Protein AF-A0A355WHP9-F1 (afdb_monomer)

pLDDT: mean 72.17, std 20.4, range [34.66, 97.88]

Structure (mmCIF, N/CA/C/O backbone):
data_AF-A0A355WHP9-F1
#
_entry.id   AF-A0A355WHP9-F1
#
loop_
_atom_site.group_PDB
_atom_site.id
_atom_site.type_symbol
_atom_site.label_atom_id
_atom_site.label_alt_id
_atom_site.label_comp_id
_atom_site.label_asym_id
_atom_site.label_entity_id
_atom_site.label_seq_id
_atom_site.pdbx_PDB_ins_code
_atom_site.Cartn_x
_atom_site.Cartn_y
_atom_site.Cartn_z
_atom_site.occupancy
_atom_site.B_iso_or_equiv
_atom_site.auth_seq_id
_atom_site.auth_comp_id
_atom_site.auth_asym_id
_atom_site.auth_atom_id
_atom_site.pdbx_PDB_model_num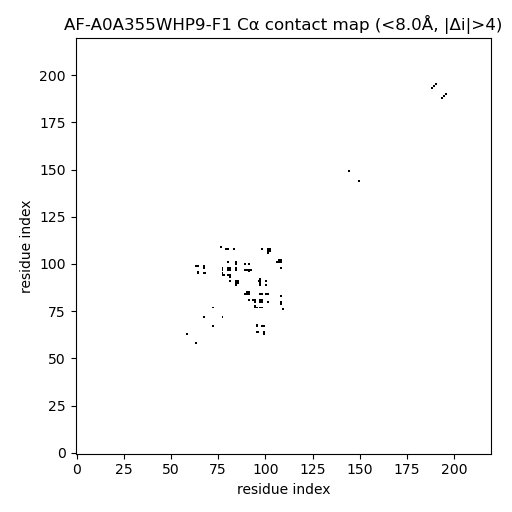
ATOM 1 N N . MET A 1 1 ? 20.797 -37.332 4.292 1.00 62.97 1 MET A N 1
ATOM 2 C CA . MET A 1 1 ? 20.867 -36.802 2.907 1.00 62.97 1 MET A CA 1
ATOM 3 C C . MET A 1 1 ? 20.052 -35.514 2.825 1.00 62.97 1 MET A C 1
ATOM 5 O O . MET A 1 1 ? 18.885 -35.540 3.183 1.00 62.97 1 MET A O 1
ATOM 9 N N . LYS A 1 2 ? 20.652 -34.374 2.448 1.00 47.59 2 LYS A N 1
ATOM 10 C CA . LYS A 1 2 ? 19.932 -33.085 2.354 1.00 47.59 2 LYS A CA 1
ATOM 11 C C . LYS A 1 2 ? 19.193 -33.008 1.005 1.00 47.59 2 LYS A C 1
ATOM 13 O O . LYS A 1 2 ? 19.863 -33.128 -0.023 1.00 47.59 2 LYS A O 1
ATOM 18 N N . PRO A 1 3 ? 17.863 -32.815 0.966 1.00 66.12 3 PRO A N 1
ATOM 19 C CA . PRO A 1 3 ? 17.127 -32.751 -0.293 1.00 66.12 3 PRO A CA 1
ATOM 20 C C . PRO A 1 3 ? 17.439 -31.439 -1.029 1.00 66.12 3 PRO A C 1
ATOM 22 O O . PRO A 1 3 ? 17.334 -30.353 -0.459 1.00 66.12 3 PRO A O 1
ATOM 25 N N . LYS A 1 4 ? 17.830 -31.526 -2.307 1.00 59.78 4 LYS A N 1
ATOM 26 C CA . LYS A 1 4 ? 18.032 -30.360 -3.182 1.00 59.78 4 LYS A CA 1
ATOM 27 C C . LYS A 1 4 ? 16.762 -30.113 -4.000 1.00 59.78 4 LYS A C 1
ATOM 29 O O . LYS A 1 4 ? 16.364 -30.957 -4.796 1.00 59.78 4 LYS A O 1
ATOM 34 N N . ALA A 1 5 ? 16.126 -28.958 -3.811 1.00 60.00 5 ALA A N 1
ATOM 35 C CA . ALA A 1 5 ? 14.939 -28.569 -4.572 1.00 60.00 5 ALA A CA 1
ATOM 36 C C . ALA A 1 5 ? 15.305 -28.131 -6.003 1.00 60.00 5 ALA A C 1
ATOM 38 O O . ALA A 1 5 ? 16.222 -27.331 -6.209 1.00 60.00 5 ALA A O 1
ATOM 39 N N . LYS A 1 6 ? 14.564 -28.640 -6.993 1.00 65.38 6 LYS A N 1
ATOM 40 C CA . LYS A 1 6 ? 14.767 -28.360 -8.422 1.00 65.38 6 LYS A CA 1
ATOM 41 C C . LYS A 1 6 ? 14.100 -27.020 -8.779 1.00 65.38 6 LYS A C 1
ATOM 43 O O . LYS A 1 6 ? 12.906 -26.832 -8.557 1.00 65.38 6 LYS A O 1
ATOM 48 N N . LYS A 1 7 ? 14.889 -26.056 -9.269 1.00 59.66 7 LYS A N 1
ATOM 49 C CA . LYS A 1 7 ? 14.426 -24.710 -9.659 1.00 59.66 7 LYS A CA 1
ATOM 50 C C . LYS A 1 7 ? 13.733 -24.777 -11.021 1.00 59.66 7 LYS A C 1
ATOM 52 O O . LYS A 1 7 ? 14.411 -24.944 -12.029 1.00 59.66 7 LYS A O 1
ATOM 57 N N . PHE A 1 8 ? 12.420 -24.566 -11.053 1.00 55.41 8 PHE A N 1
ATOM 58 C CA . PHE A 1 8 ? 11.657 -24.397 -12.293 1.00 55.41 8 PHE A CA 1
ATOM 59 C C . PHE A 1 8 ? 11.262 -22.929 -12.493 1.00 55.41 8 PHE A C 1
ATOM 61 O O . PHE A 1 8 ? 10.953 -22.218 -11.534 1.00 55.41 8 PHE A O 1
ATOM 68 N N . ARG A 1 9 ? 11.320 -22.458 -13.743 1.00 66.69 9 ARG A N 1
ATOM 69 C CA . ARG A 1 9 ? 10.966 -21.092 -14.156 1.00 66.69 9 ARG A CA 1
ATOM 70 C C . ARG A 1 9 ? 9.889 -21.175 -15.232 1.00 66.69 9 ARG A C 1
ATOM 72 O O . ARG A 1 9 ? 10.115 -21.794 -16.261 1.00 66.69 9 ARG A O 1
ATOM 79 N N . ILE A 1 10 ? 8.744 -20.539 -14.992 1.00 64.62 10 ILE A N 1
ATOM 80 C CA . ILE A 1 10 ? 7.595 -20.531 -15.908 1.00 64.62 10 ILE A CA 1
ATOM 81 C C . ILE A 1 10 ? 7.406 -19.110 -16.444 1.00 64.62 10 ILE A C 1
ATOM 83 O O . ILE A 1 10 ? 7.390 -18.149 -15.672 1.00 64.62 10 ILE A O 1
ATOM 87 N N . ARG A 1 11 ? 7.267 -18.977 -17.768 1.00 51.81 11 ARG A N 1
ATOM 88 C CA . ARG A 1 11 ? 6.925 -17.718 -18.441 1.00 51.81 11 ARG A CA 1
ATOM 89 C C . ARG A 1 11 ? 5.399 -17.576 -18.473 1.00 51.81 11 ARG A C 1
ATOM 91 O O . ARG A 1 11 ? 4.697 -18.497 -18.874 1.00 51.81 11 ARG A O 1
ATOM 98 N N . ARG A 1 12 ? 4.891 -16.417 -18.051 1.00 50.81 12 ARG A N 1
ATOM 99 C CA . ARG A 1 12 ? 3.488 -16.017 -18.223 1.00 50.81 12 ARG A CA 1
ATOM 100 C C . ARG A 1 12 ? 3.289 -15.615 -19.686 1.00 50.81 12 ARG A C 1
ATOM 102 O O . ARG A 1 12 ? 3.865 -14.621 -20.114 1.00 50.81 12 ARG A O 1
ATOM 109 N N . THR A 1 13 ? 2.522 -16.391 -20.443 1.00 46.31 13 THR A N 1
ATOM 110 C CA . THR A 1 13 ? 2.116 -16.054 -21.812 1.00 46.31 13 THR A CA 1
ATOM 111 C C . THR A 1 13 ? 0.849 -15.204 -21.754 1.00 46.31 13 THR A C 1
ATOM 113 O O . THR A 1 13 ? -0.223 -15.712 -21.436 1.00 46.31 13 THR A O 1
ATOM 116 N N . ILE A 1 14 ? 0.980 -13.908 -22.025 1.00 41.84 14 ILE A N 1
ATOM 117 C CA . ILE A 1 14 ? -0.134 -13.070 -22.483 1.00 41.84 14 ILE A CA 1
ATOM 118 C C . ILE A 1 14 ? -0.040 -13.125 -24.009 1.00 41.84 14 ILE A C 1
ATOM 120 O O . ILE A 1 14 ? 1.042 -12.917 -24.556 1.00 41.84 14 ILE A O 1
ATOM 124 N N . GLY A 1 15 ? -1.117 -13.567 -24.657 1.00 41.53 15 GLY A N 1
ATOM 125 C CA . GLY A 1 15 ? -1.144 -13.880 -26.085 1.00 41.53 15 GLY A CA 1
ATOM 126 C C . GLY A 1 15 ? -0.939 -12.665 -26.990 1.00 41.53 15 GLY A C 1
ATOM 127 O O . GLY A 1 15 ? -1.220 -11.538 -26.593 1.00 41.53 15 GLY A O 1
ATOM 128 N N . GLY A 1 16 ? -0.481 -12.929 -28.218 1.00 37.81 16 GLY A N 1
ATOM 129 C CA . GLY A 1 16 ? -0.493 -11.945 -29.299 1.00 37.81 16 GLY A CA 1
ATOM 130 C C . GLY A 1 16 ? 0.560 -12.160 -30.386 1.00 37.81 16 GLY A C 1
ATOM 131 O O . GLY A 1 16 ? 1.649 -11.619 -30.282 1.00 37.81 16 GLY A O 1
ATOM 132 N N . ALA A 1 17 ? 0.156 -12.900 -31.421 1.00 38.28 17 ALA A N 1
ATOM 133 C CA . ALA A 1 17 ? 0.500 -12.752 -32.841 1.00 38.28 17 ALA A CA 1
ATOM 134 C C . ALA A 1 17 ? 1.942 -12.966 -33.360 1.00 38.28 17 ALA A C 1
ATOM 136 O O . ALA A 1 17 ? 2.906 -12.284 -33.028 1.00 38.28 17 ALA A O 1
ATOM 137 N N . SER A 1 18 ? 1.993 -13.914 -34.295 1.00 44.47 18 SER A N 1
ATOM 138 C CA . SER A 1 18 ? 3.037 -14.272 -35.249 1.00 44.47 18 SER A CA 1
ATOM 139 C C . SER A 1 18 ? 3.469 -13.117 -36.161 1.00 44.47 18 SER A C 1
ATOM 141 O O . SER A 1 18 ? 2.635 -12.359 -36.645 1.00 44.47 18 SER A O 1
ATOM 143 N N . GLY A 1 19 ? 4.759 -13.068 -36.495 1.00 39.12 19 GLY A N 1
ATOM 144 C CA . GLY A 1 19 ? 5.306 -12.245 -37.574 1.00 39.12 19 GLY A CA 1
ATOM 145 C C . GLY A 1 19 ? 6.586 -12.887 -38.097 1.00 39.12 19 GLY A C 1
ATOM 146 O O . GLY A 1 19 ? 7.585 -12.947 -37.387 1.00 39.12 19 GLY A O 1
ATOM 147 N N . ALA A 1 20 ? 6.497 -13.465 -39.292 1.00 39.62 20 ALA A N 1
ATOM 148 C CA . ALA A 1 20 ? 7.504 -14.309 -39.915 1.00 39.62 20 ALA A CA 1
ATOM 149 C C . ALA A 1 20 ? 8.723 -13.525 -40.429 1.00 39.62 20 ALA A C 1
ATOM 151 O O . ALA A 1 20 ? 8.621 -12.384 -40.872 1.00 39.62 20 ALA A O 1
ATOM 152 N N . VAL A 1 21 ? 9.869 -14.201 -40.397 1.00 42.34 21 VAL A N 1
ATOM 153 C CA . VAL A 1 21 ? 11.160 -13.794 -40.958 1.00 42.34 21 VAL A CA 1
ATOM 154 C C . VAL A 1 21 ? 11.142 -13.931 -42.486 1.00 42.34 21 VAL A C 1
ATOM 156 O O . VAL A 1 21 ? 10.681 -14.947 -43.004 1.00 42.34 21 VAL A O 1
ATOM 159 N N . ARG A 1 22 ? 11.727 -12.959 -43.197 1.00 41.56 22 ARG A N 1
ATOM 160 C CA . ARG A 1 22 ? 12.255 -13.112 -44.564 1.00 41.56 22 ARG A CA 1
ATOM 161 C C . ARG A 1 22 ? 13.597 -12.367 -44.685 1.00 41.56 22 ARG A C 1
ATOM 163 O O . ARG A 1 22 ? 13.636 -11.200 -44.301 1.00 41.56 22 ARG A O 1
ATOM 170 N N . PRO A 1 23 ? 14.675 -12.991 -45.197 1.00 45.78 23 PRO A N 1
ATOM 171 C CA . PRO A 1 23 ? 15.886 -12.289 -45.610 1.00 45.78 23 PRO A CA 1
ATOM 172 C C . PRO A 1 23 ? 15.752 -11.845 -47.074 1.00 45.78 23 PRO A C 1
ATOM 174 O O . PRO A 1 23 ? 15.249 -12.605 -47.899 1.00 45.78 23 PRO A O 1
ATOM 177 N N . ASN A 1 24 ? 16.189 -10.626 -47.394 1.00 41.31 24 ASN A N 1
ATOM 178 C CA . ASN A 1 24 ? 16.202 -10.115 -48.765 1.00 41.31 24 ASN A CA 1
ATOM 179 C C . ASN A 1 24 ? 17.636 -10.190 -49.311 1.00 41.31 24 ASN A C 1
ATOM 181 O O . ASN A 1 24 ? 18.532 -9.526 -48.792 1.00 41.31 24 ASN A O 1
ATOM 185 N N . GLN A 1 25 ? 17.833 -11.044 -50.314 1.00 42.88 25 GLN A N 1
ATOM 186 C CA . GLN A 1 25 ? 18.983 -11.075 -51.218 1.00 42.88 25 GLN A CA 1
ATOM 187 C C . GLN A 1 25 ? 18.570 -10.453 -52.558 1.00 42.88 25 GLN A C 1
ATOM 189 O O . GLN A 1 25 ? 17.393 -10.488 -52.905 1.00 42.88 25 GLN A O 1
ATOM 194 N N . ALA A 1 26 ? 19.589 -10.013 -53.299 1.00 35.81 26 ALA A N 1
ATOM 195 C CA . ALA A 1 26 ? 19.598 -9.636 -54.712 1.00 35.81 26 ALA A CA 1
ATOM 196 C C . ALA A 1 26 ? 19.052 -8.241 -55.058 1.00 35.81 26 ALA A C 1
ATOM 198 O O . ALA A 1 26 ? 17.851 -8.023 -55.145 1.00 35.81 26 ALA A O 1
ATOM 199 N N . ASN A 1 27 ? 19.982 -7.328 -55.350 1.00 45.25 27 ASN A N 1
ATOM 200 C CA . ASN A 1 27 ? 19.813 -6.376 -56.440 1.00 45.25 27 ASN A CA 1
ATOM 201 C C . ASN A 1 27 ? 20.950 -6.634 -57.430 1.00 45.25 27 ASN A C 1
ATOM 203 O O . ASN A 1 27 ? 22.105 -6.303 -57.167 1.00 45.25 27 ASN A O 1
ATOM 207 N N . GLU A 1 28 ? 20.586 -7.281 -58.531 1.00 40.91 28 GLU A N 1
ATOM 208 C CA . GLU A 1 28 ? 21.278 -7.203 -59.809 1.00 40.91 28 GLU A CA 1
ATOM 209 C C . GLU A 1 28 ? 21.050 -5.799 -60.382 1.00 40.91 28 GLU A C 1
ATOM 211 O O . GLU A 1 28 ? 19.915 -5.329 -60.455 1.00 40.91 28 GLU A O 1
ATOM 216 N N . ALA A 1 29 ? 22.122 -5.134 -60.790 1.00 40.75 29 ALA A N 1
ATOM 217 C CA . ALA A 1 29 ? 22.081 -4.086 -61.798 1.00 40.75 29 ALA A CA 1
ATOM 218 C C . ALA A 1 29 ? 23.462 -4.059 -62.452 1.00 40.75 29 ALA A C 1
ATOM 220 O O . ALA A 1 29 ? 24.433 -3.602 -61.850 1.00 40.75 29 ALA A O 1
ATOM 221 N N . GLY A 1 30 ? 23.536 -4.646 -63.644 1.00 34.66 30 GLY A N 1
ATOM 222 C CA . GLY A 1 30 ? 24.693 -4.538 -64.517 1.00 34.66 30 GLY A CA 1
ATOM 223 C C . GLY A 1 30 ? 24.801 -3.137 -65.108 1.00 34.66 30 GLY A C 1
ATOM 224 O O . GLY A 1 30 ? 23.783 -2.500 -65.373 1.00 34.66 30 GLY A O 1
ATOM 225 N N . TYR A 1 31 ? 26.041 -2.710 -65.317 1.00 46.28 31 TYR A N 1
ATOM 226 C CA . TYR A 1 31 ? 26.438 -1.775 -66.361 1.00 46.28 31 TYR A CA 1
ATOM 227 C C . TYR A 1 31 ? 27.812 -2.219 -66.861 1.00 46.28 31 TYR A C 1
ATOM 229 O O . TYR A 1 31 ? 28.706 -2.490 -66.057 1.00 46.28 31 TYR A O 1
ATOM 237 N N . ASP A 1 32 ? 27.893 -2.357 -68.179 1.00 37.53 32 ASP A N 1
ATOM 238 C CA . ASP A 1 32 ? 29.074 -2.710 -68.951 1.00 37.53 32 ASP A CA 1
ATOM 239 C C . ASP A 1 32 ? 30.131 -1.592 -68.927 1.00 37.53 32 ASP A C 1
ATOM 241 O O . ASP A 1 32 ? 29.800 -0.409 -68.840 1.00 37.53 32 ASP A O 1
ATOM 245 N N . GLU A 1 33 ? 31.380 -2.061 -68.948 1.00 41.00 33 GLU A N 1
ATOM 246 C CA . GLU A 1 33 ? 32.600 -1.564 -69.604 1.00 41.00 33 GLU A CA 1
ATOM 247 C C . GLU A 1 33 ? 32.721 -0.064 -69.934 1.00 41.00 33 GLU A C 1
ATOM 249 O O . GLU A 1 33 ? 31.945 0.487 -70.703 1.00 41.00 33 GLU A O 1
ATOM 254 N N . ASP A 1 34 ? 33.799 0.555 -69.441 1.00 39.25 34 ASP A N 1
ATOM 255 C CA . ASP A 1 34 ? 34.797 1.149 -70.336 1.00 39.25 34 ASP A CA 1
ATOM 256 C C . ASP A 1 34 ? 36.158 1.223 -69.626 1.00 39.25 34 ASP A C 1
ATOM 258 O O . ASP A 1 34 ? 36.313 1.766 -68.529 1.00 39.25 34 ASP A O 1
ATOM 262 N N . ASP A 1 35 ? 37.112 0.589 -70.294 1.00 39.41 35 ASP A N 1
ATOM 263 C CA . ASP A 1 35 ? 38.522 0.399 -69.987 1.00 39.41 35 ASP A CA 1
ATOM 264 C C . ASP A 1 35 ? 39.294 1.642 -70.462 1.00 39.41 35 ASP A C 1
ATOM 266 O O . ASP A 1 35 ? 39.178 2.031 -71.626 1.00 39.41 35 ASP A O 1
ATOM 270 N N . PHE A 1 36 ? 40.051 2.297 -69.580 1.00 36.81 36 PHE A N 1
ATOM 271 C CA . PHE A 1 36 ? 41.032 3.313 -69.973 1.00 36.81 36 PHE A CA 1
ATOM 272 C C . PHE A 1 36 ? 42.201 3.302 -68.982 1.00 36.81 36 PHE A C 1
ATOM 274 O O . PHE A 1 36 ? 42.073 3.743 -67.836 1.00 36.81 36 PHE A O 1
ATOM 281 N N . ASP A 1 37 ? 43.316 2.763 -69.466 1.00 36.88 37 ASP A N 1
ATOM 282 C CA . ASP A 1 37 ? 44.623 2.682 -68.818 1.00 36.88 37 ASP A CA 1
ATOM 283 C C . ASP A 1 37 ? 45.358 4.039 -68.741 1.00 36.88 37 ASP A C 1
ATOM 285 O O . ASP A 1 37 ? 45.163 4.924 -69.577 1.00 36.88 37 ASP A O 1
ATOM 289 N N . ASP A 1 38 ? 46.242 4.094 -67.735 1.00 38.03 38 ASP A N 1
ATOM 290 C CA . ASP A 1 38 ? 47.509 4.835 -67.587 1.00 38.03 38 ASP A CA 1
ATOM 291 C C . ASP A 1 38 ? 47.537 6.379 -67.694 1.00 38.03 38 ASP A C 1
ATOM 293 O O . ASP A 1 38 ? 47.320 6.978 -68.743 1.00 38.03 38 ASP A O 1
ATOM 297 N N . ASP A 1 39 ? 47.893 7.072 -66.600 1.00 37.38 39 ASP A N 1
ATOM 298 C CA . ASP A 1 39 ? 49.305 7.352 -66.261 1.00 37.38 39 ASP A CA 1
ATOM 299 C C . ASP A 1 39 ? 49.455 8.300 -65.043 1.00 37.38 39 ASP A C 1
ATOM 301 O O . ASP A 1 39 ? 48.570 9.078 -64.679 1.00 37.38 39 ASP A O 1
ATOM 305 N N . GLU A 1 40 ? 50.616 8.198 -64.399 1.00 40.50 40 GLU A N 1
ATOM 306 C CA . GLU A 1 40 ? 51.063 8.851 -63.163 1.00 40.50 40 GLU A CA 1
ATOM 307 C C . GLU A 1 40 ? 51.060 10.398 -63.179 1.00 40.50 40 GLU A C 1
ATOM 309 O O . GLU A 1 40 ? 51.369 11.014 -64.196 1.00 40.50 40 GLU A O 1
ATOM 314 N N . GLN A 1 41 ? 50.863 11.033 -62.005 1.00 39.31 41 GLN A N 1
ATOM 315 C CA . GLN A 1 41 ? 51.793 12.043 -61.448 1.00 39.31 41 GLN A CA 1
ATOM 316 C C . GLN A 1 41 ? 51.354 12.609 -60.082 1.00 39.31 41 GLN A C 1
ATOM 318 O O . GLN A 1 41 ? 50.232 13.073 -59.878 1.00 39.31 41 GLN A O 1
ATOM 323 N N . GLU A 1 42 ? 52.309 12.611 -59.150 1.00 44.22 42 GLU A N 1
ATOM 324 C CA . GLU A 1 42 ? 52.290 13.314 -57.868 1.00 44.22 42 GLU A CA 1
ATOM 325 C C . GLU A 1 42 ? 52.105 14.831 -58.049 1.00 44.22 42 GLU A C 1
ATOM 327 O O . GLU A 1 42 ? 52.774 15.430 -58.893 1.00 44.22 42 GLU A O 1
ATOM 332 N N . GLN A 1 43 ? 51.298 15.474 -57.188 1.00 36.69 43 GLN A N 1
ATOM 333 C CA . GLN A 1 43 ? 51.625 16.776 -56.584 1.00 36.69 43 GLN A CA 1
ATOM 334 C C . GLN A 1 43 ? 50.628 17.222 -55.499 1.00 36.69 43 GLN A C 1
ATOM 336 O O . GLN A 1 43 ? 49.452 16.874 -55.471 1.00 36.69 43 GLN A O 1
ATOM 341 N N . GLN A 1 44 ? 51.202 17.978 -54.571 1.00 41.47 44 GLN A N 1
ATOM 342 C CA . GLN A 1 44 ? 50.768 18.409 -53.244 1.00 41.47 44 GLN A CA 1
ATOM 343 C C . GLN A 1 44 ? 49.661 19.505 -53.234 1.00 41.47 44 GLN A C 1
ATOM 345 O O . GLN A 1 44 ? 49.153 19.878 -54.289 1.00 41.47 44 GLN A O 1
ATOM 350 N N . PRO A 1 45 ? 49.208 19.963 -52.044 1.00 56.88 45 PRO A N 1
ATOM 351 C CA . PRO A 1 45 ? 47.850 20.416 -51.776 1.00 56.88 45 PRO A CA 1
ATOM 352 C C . PRO A 1 45 ? 47.648 21.886 -52.133 1.00 56.88 45 PRO A C 1
ATOM 354 O O . PRO A 1 45 ? 48.544 22.687 -51.935 1.00 56.88 45 PRO A O 1
ATOM 357 N N . GLU A 1 46 ? 46.446 22.241 -52.576 1.00 50.81 46 GLU A N 1
ATOM 358 C CA . GLU A 1 46 ? 45.770 23.515 -52.297 1.00 50.81 46 GLU A CA 1
ATOM 359 C C . GLU A 1 46 ? 44.496 23.571 -53.145 1.00 50.81 46 GLU A C 1
ATOM 361 O O . GLU A 1 46 ? 44.526 23.832 -54.345 1.00 50.81 46 GLU A O 1
ATOM 366 N N . ARG A 1 47 ? 43.336 23.357 -52.521 1.00 43.31 47 ARG A N 1
ATOM 367 C CA . ARG A 1 47 ? 42.089 23.955 -53.009 1.00 43.31 47 ARG A CA 1
ATOM 368 C C . ARG A 1 47 ? 41.379 24.568 -51.815 1.00 43.31 47 ARG A C 1
ATOM 370 O O . ARG A 1 47 ? 40.800 23.887 -50.982 1.00 43.31 47 ARG A O 1
ATOM 377 N N . LEU A 1 48 ? 41.660 25.849 -51.613 1.00 40.91 48 LEU A N 1
ATOM 378 C CA . LEU A 1 48 ? 40.794 26.929 -52.082 1.00 40.91 48 LEU A CA 1
ATOM 379 C C . LEU A 1 48 ? 39.481 26.937 -51.312 1.00 40.91 48 LEU A C 1
ATOM 381 O O . LEU A 1 48 ? 38.467 26.378 -51.722 1.00 40.91 48 LEU A O 1
ATOM 385 N N . ASN A 1 49 ? 39.564 27.654 -50.197 1.00 54.66 49 ASN A N 1
ATOM 386 C CA . ASN A 1 49 ? 38.586 28.626 -49.743 1.00 54.66 49 ASN A CA 1
ATOM 387 C C . ASN A 1 49 ? 37.537 28.980 -50.822 1.00 54.66 49 ASN A C 1
ATOM 389 O O . ASN A 1 49 ? 37.730 29.890 -51.629 1.00 54.66 49 ASN A O 1
ATOM 393 N N . ARG A 1 50 ? 36.418 28.252 -50.839 1.00 46.28 50 AR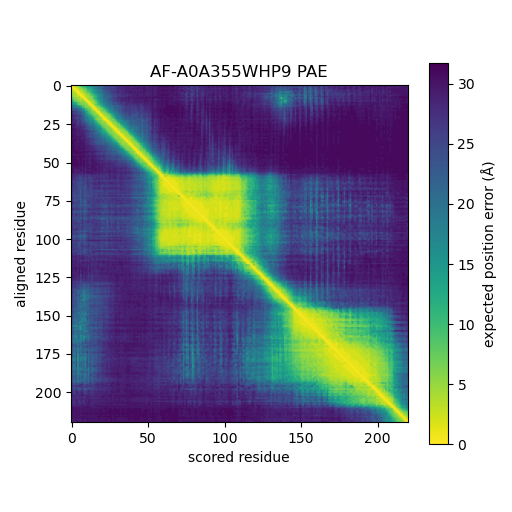G A N 1
ATOM 394 C CA . ARG A 1 50 ? 35.168 28.697 -51.459 1.00 46.28 50 ARG A CA 1
ATOM 395 C C . ARG A 1 50 ? 34.219 29.075 -50.334 1.00 46.28 50 ARG A C 1
ATOM 397 O O . ARG A 1 50 ? 33.533 28.226 -49.775 1.00 46.28 50 ARG A O 1
ATOM 404 N N . LEU A 1 51 ? 34.216 30.364 -50.005 1.00 67.50 51 LEU A N 1
ATOM 405 C CA . LEU A 1 51 ? 33.146 30.996 -49.243 1.00 67.50 51 LEU A CA 1
ATOM 406 C C . LEU A 1 51 ? 31.886 31.053 -50.107 1.00 67.50 51 LEU A C 1
ATOM 408 O O . LEU A 1 51 ? 31.910 31.592 -51.213 1.00 67.50 51 LEU A O 1
ATOM 412 N N . SER A 1 52 ? 30.788 30.536 -49.568 1.00 53.06 52 SER A N 1
ATOM 413 C CA . SER A 1 52 ? 29.399 30.830 -49.938 1.00 53.06 52 SER A CA 1
ATOM 414 C C . SER A 1 52 ? 28.491 30.281 -48.819 1.00 53.06 52 SER A C 1
ATOM 416 O O . SER A 1 52 ? 28.896 29.350 -48.124 1.00 53.06 52 SER A O 1
ATOM 418 N N . PRO A 1 53 ? 27.328 30.891 -48.556 1.00 55.50 53 PRO A N 1
ATOM 419 C CA . PRO A 1 53 ? 27.223 31.918 -47.522 1.00 55.50 53 PRO A CA 1
ATOM 420 C C . PRO A 1 53 ? 26.048 31.629 -46.583 1.00 55.50 53 PRO A C 1
ATOM 422 O O . PRO A 1 53 ? 24.921 31.619 -47.037 1.00 55.50 53 PRO A O 1
ATOM 425 N N . ASP A 1 54 ? 26.316 31.439 -45.293 1.00 42.88 54 ASP A N 1
ATOM 426 C CA . ASP A 1 54 ? 25.374 31.726 -44.205 1.00 42.88 54 ASP A CA 1
ATOM 427 C C . ASP A 1 54 ? 26.198 31.831 -42.919 1.00 42.88 54 ASP A C 1
ATOM 429 O O . ASP A 1 54 ? 26.696 30.854 -42.357 1.00 42.88 54 ASP A O 1
ATOM 433 N N . ALA A 1 55 ? 26.454 33.075 -42.531 1.00 50.25 55 ALA A N 1
ATOM 434 C CA . ALA A 1 55 ? 27.224 33.441 -41.360 1.00 50.25 55 ALA A CA 1
ATOM 435 C C . ALA A 1 55 ? 26.380 33.241 -40.095 1.00 50.25 55 ALA A C 1
ATOM 437 O O . ALA A 1 55 ? 25.829 34.192 -39.557 1.00 50.25 55 ALA A O 1
ATOM 438 N N . GLU A 1 56 ? 26.312 32.009 -39.602 1.00 52.84 56 GLU A N 1
ATOM 439 C CA . GLU A 1 56 ? 25.720 31.687 -38.302 1.00 52.84 56 GLU A CA 1
ATOM 440 C C . GLU A 1 56 ? 26.766 30.909 -37.476 1.00 52.84 56 GLU A C 1
ATOM 442 O O . GLU A 1 56 ? 26.965 29.705 -37.620 1.00 52.84 56 GLU A O 1
ATOM 447 N N . SER A 1 57 ? 27.483 31.654 -36.625 1.00 54.34 57 SER A N 1
ATOM 448 C CA . SER A 1 57 ? 28.492 31.222 -35.636 1.00 54.34 57 SER A CA 1
ATOM 449 C C . SER A 1 57 ? 29.732 30.471 -36.160 1.00 54.34 57 SER A C 1
ATOM 451 O O . SER A 1 57 ? 29.832 29.253 -36.072 1.00 54.34 57 SER A O 1
ATOM 453 N N . PHE A 1 58 ? 30.754 31.207 -36.616 1.00 55.12 58 PHE A N 1
ATOM 454 C CA . PHE A 1 58 ? 32.071 30.647 -36.970 1.00 55.12 58 PHE A CA 1
ATOM 455 C C . PHE A 1 58 ? 32.917 30.313 -35.738 1.00 55.12 58 PHE A C 1
ATOM 457 O O . PHE A 1 58 ? 33.952 30.927 -35.493 1.00 55.12 58 PHE A O 1
ATOM 464 N N . LEU A 1 59 ? 32.468 29.351 -34.945 1.00 72.19 59 LEU A N 1
ATOM 465 C CA . LEU A 1 59 ? 33.340 28.697 -33.982 1.00 72.19 59 LEU A CA 1
ATOM 466 C C . LEU A 1 59 ? 33.969 27.506 -34.684 1.00 72.19 59 LEU A C 1
ATOM 468 O O . LEU A 1 59 ? 33.305 26.793 -35.441 1.00 72.19 59 LEU A O 1
ATOM 472 N N . THR A 1 60 ? 35.260 27.283 -34.463 1.00 85.62 60 THR A N 1
ATOM 473 C CA . THR A 1 60 ? 35.862 26.043 -34.954 1.00 85.62 60 THR A CA 1
ATOM 474 C C . THR A 1 60 ? 35.147 24.850 -34.299 1.00 85.62 60 THR A C 1
ATOM 476 O O . THR A 1 60 ? 34.671 24.961 -33.165 1.00 85.62 60 THR A O 1
ATOM 479 N N . PRO A 1 61 ? 35.062 23.674 -34.952 1.00 83.56 61 PRO A N 1
ATOM 480 C CA . PRO A 1 61 ? 34.449 22.498 -34.331 1.00 83.56 61 PRO A CA 1
ATOM 481 C C . PRO A 1 61 ? 35.051 22.166 -32.957 1.00 83.56 61 PRO A C 1
ATOM 483 O O . PRO A 1 61 ? 34.353 21.654 -32.086 1.00 83.56 61 PRO A O 1
ATOM 486 N N . ALA A 1 62 ? 36.330 22.497 -32.748 1.00 86.62 62 ALA A N 1
ATOM 487 C CA . ALA A 1 62 ? 37.006 22.386 -31.462 1.00 86.62 62 ALA A CA 1
ATOM 488 C C . ALA A 1 62 ? 36.452 23.374 -30.417 1.00 86.62 62 ALA A C 1
ATOM 490 O O . ALA A 1 62 ? 36.128 22.957 -29.309 1.00 86.62 62 ALA A O 1
ATOM 491 N N . GLU A 1 63 ? 36.258 24.645 -30.772 1.00 88.62 63 GLU A N 1
ATOM 492 C CA . GLU A 1 63 ? 35.677 25.664 -29.885 1.00 88.62 63 GLU A CA 1
ATOM 493 C C . GLU A 1 63 ? 34.218 25.366 -29.512 1.00 88.62 63 GLU A C 1
ATOM 495 O O . GLU A 1 63 ? 33.804 25.601 -28.376 1.00 88.62 63 GLU A O 1
ATOM 500 N N . GLU A 1 64 ? 33.422 24.816 -30.434 1.00 88.19 64 GLU A N 1
ATOM 501 C CA . GLU A 1 64 ? 32.058 24.364 -30.125 1.00 88.19 64 GLU A CA 1
ATOM 502 C C . GLU A 1 64 ? 32.075 23.231 -29.092 1.00 88.19 64 GLU A C 1
ATOM 504 O O . GLU A 1 64 ? 31.295 23.236 -28.137 1.00 88.19 64 GLU A O 1
ATOM 509 N N . ILE A 1 65 ? 32.997 22.278 -29.249 1.00 89.19 65 ILE A N 1
ATOM 510 C CA . ILE A 1 65 ? 33.191 21.183 -28.294 1.00 89.19 65 ILE A CA 1
ATOM 511 C C . ILE A 1 65 ? 33.648 21.725 -26.935 1.00 89.19 65 ILE A C 1
ATOM 513 O O . ILE A 1 65 ? 33.182 21.237 -25.905 1.00 89.19 65 ILE A O 1
ATOM 517 N N . GLU A 1 66 ? 34.513 22.739 -26.904 1.00 90.19 66 GLU A N 1
ATOM 518 C CA . GLU A 1 66 ? 34.952 23.386 -25.664 1.00 90.19 66 GLU A CA 1
ATOM 519 C C . GLU A 1 66 ? 33.816 24.124 -24.954 1.00 90.19 66 GLU A C 1
ATOM 521 O O . GLU A 1 66 ? 33.674 23.988 -23.738 1.00 90.19 66 GLU A O 1
ATOM 526 N N . LYS A 1 67 ? 32.949 24.825 -25.692 1.00 91.00 67 LYS A N 1
ATOM 527 C CA . LYS A 1 67 ? 31.747 25.453 -25.121 1.00 91.00 67 LYS A CA 1
ATOM 528 C C . LYS A 1 67 ? 30.793 24.419 -24.536 1.00 91.00 67 LYS A C 1
ATOM 530 O O . LYS A 1 67 ? 30.366 24.566 -23.396 1.00 91.00 67 LYS A O 1
ATOM 535 N N . ILE A 1 68 ? 30.543 23.325 -25.255 1.00 87.12 68 ILE A N 1
ATOM 536 C CA . ILE A 1 68 ? 29.711 22.218 -24.755 1.00 87.12 68 ILE A CA 1
ATOM 537 C C . ILE A 1 68 ? 30.363 21.563 -23.530 1.00 87.12 68 ILE A C 1
ATOM 539 O O . ILE A 1 68 ? 29.684 21.170 -22.585 1.00 87.12 68 ILE A O 1
ATOM 543 N N . LYS A 1 69 ? 31.692 21.462 -23.494 1.00 90.00 69 LYS A N 1
ATOM 544 C CA . LYS A 1 69 ? 32.411 20.964 -22.318 1.00 90.00 69 LYS A CA 1
ATOM 545 C C . LYS A 1 69 ? 32.260 21.913 -21.123 1.00 90.00 69 LYS A C 1
ATOM 547 O O . LYS A 1 69 ? 32.091 21.436 -20.002 1.00 90.00 69 LYS A O 1
ATOM 552 N N . ALA A 1 70 ? 32.272 23.227 -21.354 1.00 89.31 70 ALA A N 1
ATOM 553 C CA . ALA A 1 70 ? 32.064 24.248 -20.325 1.00 89.31 70 ALA A CA 1
ATOM 554 C C . ALA A 1 70 ? 30.635 24.247 -19.749 1.00 89.31 70 ALA A C 1
ATOM 556 O O . ALA A 1 70 ? 30.437 24.625 -18.596 1.00 89.31 70 ALA A O 1
ATOM 557 N N . GLU A 1 71 ? 29.651 23.745 -20.498 1.00 86.38 71 GLU A N 1
ATOM 558 C CA . GLU A 1 71 ? 28.282 23.525 -20.010 1.00 86.38 71 GLU A CA 1
ATOM 559 C C . GLU A 1 71 ? 28.174 22.380 -18.978 1.00 86.38 71 GLU A C 1
ATOM 561 O O . GLU A 1 71 ? 27.112 22.185 -18.392 1.00 86.38 71 GLU A O 1
ATOM 566 N N . ASN A 1 72 ? 29.261 21.638 -18.706 1.00 89.12 72 ASN A N 1
ATOM 567 C CA . ASN A 1 72 ? 29.344 20.596 -17.670 1.00 89.12 72 ASN A CA 1
ATOM 568 C C . ASN A 1 72 ? 28.238 19.523 -17.751 1.00 89.12 72 ASN A C 1
ATOM 570 O O . ASN A 1 72 ? 27.682 19.095 -16.735 1.00 89.12 72 ASN A O 1
ATOM 574 N N . LEU A 1 73 ? 27.928 19.045 -18.959 1.00 87.44 73 LEU A N 1
ATOM 575 C CA . LEU A 1 73 ? 26.931 17.990 -19.140 1.00 87.44 73 LEU A CA 1
ATOM 576 C C . LEU A 1 73 ? 27.314 16.698 -18.412 1.00 87.44 73 LEU A C 1
ATOM 578 O O . LEU A 1 73 ? 28.463 16.247 -18.422 1.00 87.44 73 LEU A O 1
ATOM 582 N N . THR A 1 74 ? 26.316 16.045 -17.820 1.00 91.56 74 THR A N 1
ATOM 583 C CA . THR A 1 74 ? 26.530 14.785 -17.101 1.00 91.56 74 THR A CA 1
ATOM 584 C C . THR A 1 74 ? 26.858 13.646 -18.071 1.00 91.56 74 THR A C 1
ATOM 586 O O . THR A 1 74 ? 26.356 13.579 -19.194 1.00 91.56 74 THR A O 1
ATOM 589 N N . GLY A 1 75 ? 27.629 12.646 -17.626 1.00 90.12 75 GLY A N 1
ATOM 590 C CA . GLY A 1 75 ? 27.945 11.476 -18.462 1.00 90.12 75 GLY A CA 1
ATOM 591 C C . GLY A 1 75 ? 26.708 10.701 -18.953 1.00 90.12 75 GLY A C 1
ATOM 592 O O . GLY A 1 75 ? 26.748 10.042 -19.992 1.00 90.12 75 GLY A O 1
ATOM 593 N N . ARG A 1 76 ? 25.576 10.794 -18.239 1.00 88.19 76 ARG A N 1
ATOM 594 C CA . ARG A 1 76 ? 24.285 10.241 -18.681 1.00 88.19 76 ARG A CA 1
ATOM 595 C C . ARG A 1 76 ? 23.708 11.037 -19.852 1.00 88.19 76 ARG A C 1
ATOM 597 O O . ARG A 1 76 ? 23.267 10.421 -20.820 1.00 88.19 76 ARG A O 1
ATOM 604 N N . GLN A 1 77 ? 23.727 12.366 -19.766 1.00 91.38 77 GLN A N 1
ATOM 605 C CA . GLN A 1 77 ? 23.266 13.271 -20.822 1.00 91.38 77 GLN A CA 1
ATOM 606 C C . GLN A 1 77 ? 24.057 13.057 -22.117 1.00 91.38 77 GLN A C 1
ATOM 608 O O . GLN A 1 77 ? 23.465 12.889 -23.179 1.00 91.38 77 GLN A O 1
ATOM 613 N N . LEU A 1 78 ? 25.377 12.913 -22.004 1.00 93.19 78 LEU A N 1
ATOM 614 C CA . LEU A 1 78 ? 26.278 12.582 -23.109 1.00 93.19 78 LEU A CA 1
ATOM 615 C C . LEU A 1 78 ? 25.893 11.275 -23.831 1.00 93.19 78 LEU A C 1
ATOM 617 O O . LEU A 1 78 ? 25.731 11.252 -25.051 1.00 93.19 78 LEU A O 1
ATOM 621 N N . ARG A 1 79 ? 25.616 10.199 -23.080 1.00 91.50 79 ARG A N 1
ATOM 622 C CA . ARG A 1 79 ? 25.172 8.912 -23.657 1.00 91.50 79 ARG A CA 1
ATOM 623 C C . ARG A 1 79 ? 23.802 8.991 -24.331 1.00 91.50 79 ARG A C 1
ATOM 625 O O . ARG A 1 79 ? 23.558 8.269 -25.299 1.00 91.50 79 ARG A O 1
ATOM 632 N N . ILE A 1 80 ? 22.891 9.803 -23.791 1.00 90.19 80 ILE A N 1
ATOM 633 C CA . ILE A 1 80 ? 21.565 10.027 -24.382 1.00 90.19 80 ILE A CA 1
ATOM 634 C C . ILE A 1 80 ? 21.717 10.777 -25.705 1.00 90.19 80 ILE A C 1
ATOM 636 O O . ILE A 1 80 ? 21.163 10.324 -26.704 1.00 90.19 80 ILE A O 1
ATOM 640 N N . ALA A 1 81 ? 22.526 11.837 -25.731 1.00 92.94 81 ALA A N 1
ATOM 641 C CA . ALA A 1 81 ? 22.824 12.586 -26.944 1.00 92.94 81 ALA A CA 1
ATOM 642 C C . ALA A 1 81 ? 23.459 11.695 -28.021 1.00 92.94 81 ALA A C 1
ATOM 644 O O . ALA A 1 81 ? 22.983 11.693 -29.150 1.00 92.94 81 ALA A O 1
ATOM 645 N N . ARG A 1 82 ? 24.438 10.839 -27.680 1.00 92.75 82 ARG A N 1
ATOM 646 C CA . ARG A 1 82 ? 24.996 9.865 -28.639 1.00 92.75 82 ARG A CA 1
ATOM 647 C C . ARG A 1 82 ? 23.928 8.924 -29.197 1.00 92.75 82 ARG A C 1
ATOM 649 O O . ARG A 1 82 ? 23.900 8.677 -30.399 1.00 92.75 82 ARG A O 1
ATOM 656 N N . ARG A 1 83 ? 23.041 8.395 -28.349 1.00 92.69 83 ARG A N 1
ATOM 657 C CA . ARG A 1 83 ? 21.964 7.497 -28.799 1.00 92.69 83 ARG A CA 1
ATOM 658 C C . ARG A 1 83 ? 20.977 8.208 -29.720 1.00 92.69 83 ARG A C 1
ATOM 660 O O . ARG A 1 83 ? 20.509 7.607 -30.680 1.00 92.69 83 ARG A O 1
ATOM 667 N N . GLU A 1 84 ? 20.640 9.455 -29.413 1.00 91.88 84 GLU A N 1
ATOM 668 C CA . GLU A 1 84 ? 19.739 10.247 -30.247 1.00 91.88 84 GLU A CA 1
ATOM 669 C C . GLU A 1 84 ? 20.408 10.614 -31.576 1.00 91.88 84 GLU A C 1
ATOM 671 O O . GLU A 1 84 ? 19.806 10.425 -32.627 1.00 91.88 84 GLU A O 1
ATOM 676 N N . ALA A 1 85 ? 21.691 10.980 -31.559 1.00 93.81 85 ALA A N 1
ATOM 677 C CA . ALA A 1 85 ? 22.484 11.199 -32.765 1.00 93.81 85 ALA A CA 1
ATOM 678 C C . ALA A 1 85 ? 22.507 9.956 -33.671 1.00 93.81 85 ALA A C 1
ATOM 680 O O . ALA A 1 85 ? 22.227 10.067 -34.861 1.00 93.81 85 ALA A O 1
ATOM 681 N N . GLN A 1 86 ? 22.719 8.763 -33.102 1.00 94.00 86 GLN A N 1
ATOM 682 C CA . GLN A 1 86 ? 22.663 7.496 -33.842 1.00 94.00 86 GLN A CA 1
ATOM 683 C C . GLN A 1 86 ? 21.289 7.230 -34.467 1.00 94.00 86 GLN A C 1
ATOM 685 O O . GLN A 1 86 ? 21.213 6.754 -35.596 1.00 94.00 86 GLN A O 1
ATOM 690 N N . LYS A 1 87 ? 20.195 7.551 -33.767 1.00 90.50 87 LYS A N 1
ATOM 691 C CA . LYS A 1 87 ? 18.838 7.410 -34.321 1.00 90.50 87 LYS A CA 1
ATOM 692 C C . LYS A 1 87 ? 18.560 8.386 -35.459 1.00 90.50 87 LYS A C 1
ATOM 694 O O . LYS A 1 87 ? 17.824 8.036 -36.373 1.00 90.50 87 LYS A O 1
ATOM 699 N N . HIS A 1 88 ? 19.140 9.582 -35.402 1.00 89.25 88 HIS A N 1
ATOM 700 C CA . HIS A 1 88 ? 19.089 10.555 -36.492 1.00 89.25 88 HIS A CA 1
ATOM 701 C C . HIS A 1 88 ? 20.111 10.265 -37.607 1.00 89.25 88 HIS A C 1
ATOM 703 O O . HIS A 1 88 ? 20.173 11.012 -38.576 1.00 89.25 88 HIS A O 1
ATOM 709 N N . GLY A 1 89 ? 20.891 9.182 -37.498 1.00 91.25 89 GLY A N 1
ATOM 710 C CA . GLY A 1 89 ? 21.869 8.777 -38.509 1.00 91.25 89 GLY A CA 1
ATOM 711 C C . GLY A 1 89 ? 23.172 9.582 -38.492 1.00 91.25 89 GLY A C 1
ATOM 712 O O . GLY A 1 89 ? 23.959 9.482 -39.428 1.00 91.25 89 GLY A O 1
ATOM 713 N N . PHE A 1 90 ? 23.433 10.366 -37.445 1.00 91.62 90 PHE A N 1
ATOM 714 C CA . PHE A 1 90 ? 24.681 11.111 -37.306 1.00 91.62 90 PHE A CA 1
ATOM 715 C C . PHE A 1 90 ? 25.799 10.207 -36.777 1.00 91.62 90 PHE A C 1
ATOM 717 O O . PHE A 1 90 ? 25.671 9.584 -35.718 1.00 91.62 90 PHE A O 1
ATOM 724 N N . ASN A 1 91 ? 26.926 10.175 -37.490 1.00 87.38 91 ASN A N 1
ATOM 725 C CA . ASN A 1 91 ? 28.121 9.455 -37.063 1.00 87.38 91 ASN A CA 1
ATOM 726 C C . ASN A 1 91 ? 29.022 10.372 -36.221 1.00 87.38 91 ASN A C 1
ATOM 728 O O . ASN A 1 91 ? 29.866 11.086 -36.755 1.00 87.38 91 ASN A O 1
ATOM 732 N N . ALA A 1 92 ? 28.799 10.392 -34.906 1.00 90.12 92 ALA A N 1
ATOM 733 C CA . ALA A 1 92 ? 29.584 11.200 -33.975 1.00 90.12 92 ALA A CA 1
ATOM 734 C C . ALA A 1 92 ? 30.848 10.463 -33.512 1.00 90.12 92 ALA A C 1
ATOM 736 O O . ALA A 1 92 ? 30.761 9.343 -33.001 1.00 90.12 92 ALA A O 1
ATOM 737 N N . ALA A 1 93 ? 32.008 11.122 -33.593 1.00 90.06 93 ALA A N 1
ATOM 738 C CA . ALA A 1 93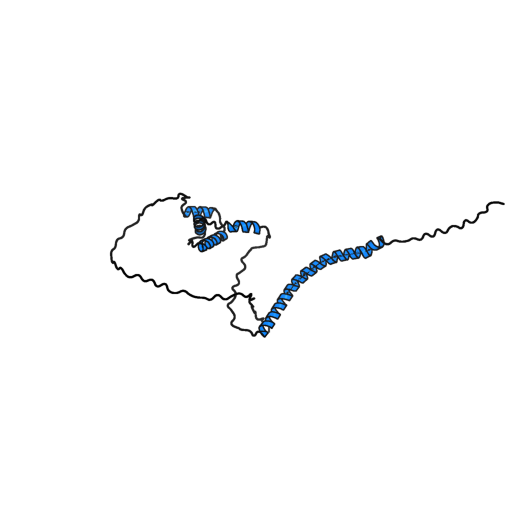 ? 33.277 10.548 -33.134 1.00 90.06 93 ALA A CA 1
ATOM 739 C C . ALA A 1 93 ? 33.370 10.473 -31.595 1.00 90.06 93 ALA A C 1
ATOM 741 O O . ALA A 1 93 ? 34.048 9.614 -31.034 1.00 90.06 93 ALA A O 1
ATOM 742 N N . SER A 1 94 ? 32.664 11.363 -30.889 1.00 91.81 94 SER A N 1
ATOM 743 C CA . SER A 1 94 ? 32.643 11.448 -29.425 1.00 91.81 94 SER A CA 1
ATOM 744 C C . SER A 1 94 ? 31.267 11.886 -28.914 1.00 91.81 94 SER A C 1
ATOM 746 O O . SER A 1 94 ? 30.443 12.397 -29.667 1.00 91.81 94 SER A O 1
ATOM 748 N N . ASP A 1 95 ? 30.998 11.688 -27.621 1.00 92.38 95 ASP A N 1
ATOM 749 C CA . ASP A 1 95 ? 29.726 12.087 -27.002 1.00 92.38 95 ASP A CA 1
ATOM 750 C C . ASP A 1 95 ? 29.470 13.603 -27.103 1.00 92.38 95 ASP A C 1
ATOM 752 O O . ASP A 1 95 ? 28.335 14.029 -27.299 1.00 92.38 95 ASP A O 1
ATOM 756 N N . LEU A 1 96 ? 30.526 14.417 -26.994 1.00 94.25 96 LEU A N 1
ATOM 757 C CA . LEU A 1 96 ? 30.438 15.878 -27.123 1.00 94.25 96 LEU A CA 1
ATOM 758 C C . LEU A 1 96 ? 30.142 16.301 -28.569 1.00 94.25 96 LEU A C 1
ATOM 760 O O . LEU A 1 96 ? 29.344 17.204 -28.809 1.00 94.25 96 LEU A O 1
ATOM 764 N N . ASP A 1 97 ? 30.728 15.594 -29.535 1.00 93.62 97 ASP A N 1
ATOM 765 C CA . ASP A 1 97 ? 30.482 15.820 -30.960 1.00 93.62 97 ASP A CA 1
ATOM 766 C C . ASP A 1 97 ? 29.049 15.422 -31.354 1.00 93.62 97 ASP A C 1
ATOM 768 O O . ASP A 1 97 ? 28.425 16.075 -32.184 1.00 93.62 97 ASP A O 1
ATOM 772 N N . ALA A 1 98 ? 28.460 14.429 -30.678 1.00 94.38 98 ALA A N 1
ATOM 773 C CA . ALA A 1 98 ? 27.050 14.089 -30.861 1.00 94.38 98 ALA A CA 1
ATOM 774 C C . ALA A 1 98 ? 26.120 15.251 -30.474 1.00 94.38 98 ALA A C 1
ATOM 776 O O . ALA A 1 98 ? 25.165 15.536 -31.193 1.00 94.38 98 ALA A O 1
ATOM 777 N N . VAL A 1 99 ? 26.407 15.948 -29.367 1.00 93.88 99 VAL A N 1
ATOM 778 C CA . VAL A 1 99 ? 25.640 17.133 -28.938 1.00 93.88 99 VAL A CA 1
ATOM 779 C C . VAL A 1 99 ? 25.791 18.266 -29.952 1.00 93.88 99 VAL A C 1
ATOM 781 O O . VAL A 1 99 ? 24.797 18.885 -30.330 1.00 93.88 99 VAL A O 1
ATOM 784 N N . ARG A 1 100 ? 27.016 18.500 -30.432 1.00 93.56 100 ARG A N 1
ATOM 785 C CA . ARG A 1 100 ? 27.322 19.506 -31.456 1.00 93.56 100 ARG A CA 1
ATOM 786 C C . ARG A 1 100 ? 26.551 19.246 -32.752 1.00 93.56 100 ARG A C 1
ATOM 788 O O . ARG A 1 100 ? 25.869 20.137 -33.248 1.00 93.56 100 ARG A O 1
ATOM 795 N N . LEU A 1 101 ? 26.598 18.013 -33.262 1.00 93.62 101 LEU A N 1
ATOM 796 C CA . LEU A 1 101 ? 25.879 17.605 -34.471 1.00 93.62 101 LEU A CA 1
ATOM 797 C C . LEU A 1 101 ? 24.364 17.734 -34.303 1.00 93.62 101 LEU A C 1
ATOM 799 O O . LEU A 1 101 ? 23.702 18.254 -35.195 1.00 93.62 101 LEU A O 1
ATOM 803 N N . LEU A 1 102 ? 23.806 17.319 -33.165 1.00 92.88 102 LEU A N 1
ATOM 804 C CA . LEU A 1 102 ? 22.373 17.466 -32.903 1.00 92.88 102 LEU A CA 1
ATOM 805 C C . LEU A 1 102 ? 21.945 18.941 -32.898 1.00 92.88 102 LEU A C 1
ATOM 807 O O . LEU A 1 102 ? 21.002 19.294 -33.606 1.00 92.88 102 LEU A O 1
ATOM 811 N N . ARG A 1 103 ? 22.684 19.811 -32.195 1.00 91.31 103 ARG A N 1
ATOM 812 C CA . ARG A 1 103 ? 22.406 21.258 -32.141 1.00 91.31 103 ARG A CA 1
ATOM 813 C C . ARG A 1 103 ? 22.547 21.932 -33.499 1.00 91.31 103 ARG A C 1
ATOM 815 O O . ARG A 1 103 ? 21.681 22.719 -33.864 1.00 91.31 103 ARG A O 1
ATOM 822 N N . LYS A 1 104 ? 23.575 21.568 -34.272 1.00 91.44 104 LYS A N 1
ATOM 823 C CA . LYS A 1 104 ? 23.766 22.050 -35.647 1.00 91.44 104 LYS A CA 1
ATOM 824 C C . LYS A 1 104 ? 22.585 21.688 -36.555 1.00 91.44 104 LYS A C 1
ATOM 826 O O . LYS A 1 104 ? 22.245 22.452 -37.446 1.00 91.44 104 LYS A O 1
ATOM 831 N N . ASN A 1 105 ? 21.937 20.551 -36.307 1.00 89.19 105 ASN A N 1
ATOM 832 C CA . ASN A 1 105 ? 20.741 20.112 -37.029 1.00 89.19 105 ASN A CA 1
ATOM 833 C C . ASN A 1 105 ? 19.425 20.571 -36.361 1.00 89.19 105 ASN A C 1
ATOM 835 O O . ASN A 1 105 ? 18.359 20.042 -36.671 1.00 89.19 105 ASN A O 1
ATOM 839 N N . GLY A 1 106 ? 19.481 21.524 -35.421 1.00 86.19 106 GLY A N 1
ATOM 840 C CA . GLY A 1 106 ? 18.306 22.096 -34.754 1.00 86.19 106 GLY A CA 1
ATOM 841 C C . GLY A 1 106 ? 17.610 21.166 -33.752 1.00 86.19 106 GLY A C 1
ATOM 842 O O . GLY A 1 106 ? 16.542 21.501 -33.234 1.00 86.19 106 GLY A O 1
ATOM 843 N N . VAL A 1 107 ? 18.197 20.005 -33.448 1.00 85.31 107 VAL A N 1
ATOM 844 C CA . VAL A 1 107 ? 17.663 19.033 -32.489 1.00 85.31 107 VAL A CA 1
ATOM 845 C C . VAL A 1 107 ? 18.327 19.256 -31.138 1.00 85.31 107 VAL A C 1
ATOM 847 O O . VAL A 1 107 ? 19.528 19.057 -30.980 1.00 85.31 107 VAL A O 1
ATOM 850 N N . ASP A 1 108 ? 17.545 19.643 -30.132 1.00 84.62 108 ASP A N 1
ATOM 851 C CA . ASP A 1 108 ? 18.068 19.762 -28.772 1.00 84.62 108 ASP A CA 1
ATOM 852 C C . ASP A 1 108 ? 17.908 18.430 -28.011 1.00 84.62 108 ASP A C 1
ATOM 854 O O . ASP A 1 108 ? 16.771 18.006 -27.759 1.00 84.62 108 ASP A O 1
ATOM 858 N N . PRO A 1 109 ? 19.014 17.769 -27.623 1.00 80.88 109 PRO A N 1
ATOM 859 C CA . PRO A 1 109 ? 18.981 16.490 -26.918 1.00 80.88 109 PRO A CA 1
ATOM 860 C C . PRO A 1 109 ? 18.290 16.521 -25.544 1.00 80.88 109 PRO A C 1
ATOM 862 O O . PRO A 1 109 ? 17.939 15.449 -25.046 1.00 80.88 109 PRO A O 1
ATOM 865 N N . PHE A 1 110 ? 18.078 17.694 -24.924 1.00 82.81 110 PHE A N 1
ATOM 866 C CA . PHE A 1 110 ? 17.630 17.781 -23.521 1.00 82.81 110 PHE A CA 1
ATOM 867 C C . PHE A 1 110 ? 16.254 18.419 -23.301 1.00 82.81 110 PHE A C 1
ATOM 869 O O . PHE A 1 110 ? 15.704 18.295 -22.205 1.00 82.81 110 PHE A O 1
ATOM 876 N N . LYS A 1 111 ? 15.617 18.978 -24.341 1.00 70.12 111 LYS A N 1
ATOM 877 C CA . LYS A 1 111 ? 14.269 19.584 -24.238 1.00 70.12 111 LYS A CA 1
ATOM 878 C C . LYS A 1 111 ? 13.193 18.634 -23.698 1.00 70.12 111 LYS A C 1
ATOM 880 O O . LYS A 1 111 ? 12.219 19.080 -23.104 1.00 70.12 111 LYS A O 1
ATOM 885 N N . ARG A 1 112 ? 13.342 17.319 -23.907 1.00 60.16 112 ARG A N 1
ATOM 886 C CA . ARG A 1 112 ? 12.361 16.307 -23.462 1.00 60.16 112 ARG A CA 1
ATOM 887 C C . ARG A 1 112 ? 12.611 15.773 -22.050 1.00 60.16 112 ARG A C 1
ATOM 889 O O . ARG A 1 112 ? 11.679 15.257 -21.442 1.00 60.16 112 ARG A O 1
ATOM 896 N N . SER A 1 113 ? 13.837 15.857 -21.535 1.00 59.03 113 SER A N 1
ATOM 897 C CA . SER A 1 113 ? 14.174 15.360 -20.193 1.00 59.03 113 SER A CA 1
ATOM 898 C C . SER A 1 113 ? 13.911 16.388 -19.100 1.00 59.03 113 SER A C 1
ATOM 900 O O . SER A 1 113 ? 13.479 16.000 -18.021 1.00 59.03 113 SER A O 1
ATOM 902 N N . ASP A 1 114 ? 14.093 17.677 -19.393 1.00 57.66 114 ASP A N 1
ATOM 903 C CA . ASP A 1 114 ? 13.969 18.741 -18.388 1.00 57.66 114 ASP A CA 1
ATOM 904 C C . ASP A 1 114 ? 12.537 18.842 -17.822 1.00 57.66 114 ASP A C 1
ATOM 906 O O . ASP A 1 114 ? 12.326 18.954 -16.617 1.00 57.66 114 ASP A O 1
ATOM 910 N N . LEU A 1 115 ? 11.525 18.641 -18.676 1.00 53.78 115 LEU A N 1
ATOM 911 C CA . LEU A 1 115 ? 10.112 18.642 -18.272 1.00 53.78 115 LEU A CA 1
ATOM 912 C C . LEU A 1 115 ? 9.670 17.392 -17.491 1.00 53.78 115 LEU A C 1
ATOM 914 O O . LEU A 1 115 ? 8.705 17.457 -16.733 1.00 53.78 115 LEU A O 1
ATOM 918 N N . LEU A 1 116 ? 10.343 16.250 -17.666 1.00 54.19 116 LEU A N 1
ATOM 919 C CA . LEU A 1 116 ? 9.993 14.998 -16.979 1.00 54.19 116 LEU A CA 1
ATOM 920 C C . LEU A 1 116 ? 10.787 14.792 -15.685 1.00 54.19 116 LEU A C 1
ATOM 922 O O . LEU A 1 116 ? 10.377 13.997 -14.844 1.00 54.19 116 LEU A O 1
ATOM 926 N N . GLU A 1 117 ? 11.902 15.498 -15.507 1.00 54.22 117 GLU A N 1
ATOM 927 C CA . GLU A 1 117 ? 12.724 15.446 -14.295 1.00 54.22 117 GLU A CA 1
ATOM 928 C C . GLU A 1 117 ? 12.274 16.492 -13.260 1.00 54.22 117 GLU A C 1
ATOM 930 O O . GLU A 1 117 ? 12.253 16.191 -12.063 1.00 54.22 117 GLU A O 1
ATOM 935 N N . LEU A 1 118 ? 11.764 17.652 -13.700 1.00 55.19 118 LEU A N 1
ATOM 936 C CA . LEU A 1 118 ? 11.223 18.690 -12.809 1.00 55.19 118 LEU A CA 1
ATOM 937 C C . LEU A 1 118 ? 9.901 18.296 -12.114 1.00 55.19 118 LEU A C 1
ATOM 939 O O . LEU A 1 118 ? 9.534 18.894 -11.110 1.00 55.19 118 LEU A O 1
ATOM 943 N N . VAL A 1 119 ? 9.207 17.256 -12.592 1.00 52.22 119 VAL A N 1
ATOM 944 C CA . VAL A 1 119 ? 7.952 16.746 -11.990 1.00 52.22 119 VAL A CA 1
ATOM 945 C C . VAL A 1 119 ? 8.136 15.385 -11.289 1.00 52.22 119 VAL A C 1
ATOM 947 O O . VAL A 1 119 ? 7.247 14.920 -10.581 1.00 52.22 119 VAL A O 1
ATOM 950 N N . VAL A 1 120 ? 9.304 14.744 -11.416 1.00 57.44 120 VAL A N 1
ATOM 951 C CA . VAL A 1 120 ? 9.605 13.443 -10.773 1.00 57.44 120 VAL A CA 1
ATOM 952 C C . VAL A 1 120 ? 10.582 13.581 -9.593 1.00 57.44 120 VAL A C 1
ATOM 954 O O . VAL A 1 120 ? 10.748 12.640 -8.819 1.00 57.44 120 VAL A O 1
ATOM 957 N N . SER A 1 121 ? 11.164 14.766 -9.380 1.00 45.62 121 SER A N 1
ATOM 958 C CA . SER A 1 121 ? 12.138 15.009 -8.303 1.00 45.62 121 SER A CA 1
ATOM 959 C C . SER A 1 121 ? 11.537 15.378 -6.931 1.00 45.62 121 SER A C 1
ATOM 961 O 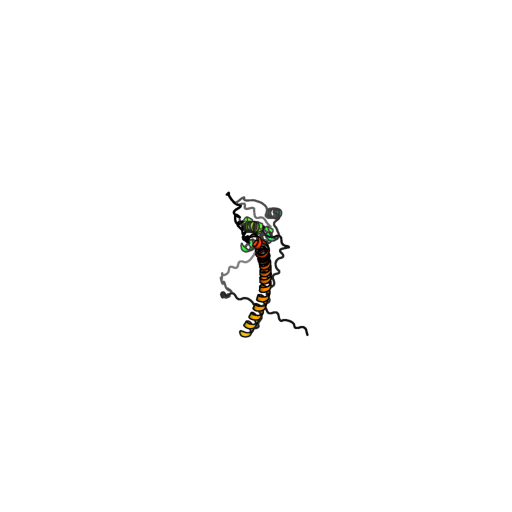O . SER A 1 121 ? 12.299 15.525 -5.981 1.00 45.62 121 SER A O 1
ATOM 963 N N . ASP A 1 122 ? 10.207 15.468 -6.779 1.00 47.84 122 ASP A N 1
ATOM 964 C CA . ASP A 1 122 ? 9.549 15.840 -5.501 1.00 47.84 122 ASP A CA 1
ATOM 965 C C . ASP A 1 122 ? 9.022 14.647 -4.670 1.00 47.84 122 ASP A C 1
ATOM 967 O O . ASP A 1 122 ? 8.312 14.815 -3.683 1.00 47.84 122 ASP A O 1
ATOM 971 N N . GLN A 1 123 ? 9.362 13.399 -5.016 1.00 41.34 123 GLN A N 1
ATOM 972 C CA . GLN A 1 123 ? 9.025 12.260 -4.152 1.00 41.34 123 GLN A CA 1
ATOM 973 C C . GLN A 1 123 ? 10.189 11.295 -3.934 1.00 41.34 123 GLN A C 1
ATOM 975 O O . GLN A 1 123 ? 10.423 10.368 -4.705 1.00 41.34 123 GLN A O 1
ATOM 980 N N . GLY A 1 124 ? 10.817 11.457 -2.767 1.00 40.88 124 GLY A N 1
ATOM 981 C CA . GLY A 1 124 ? 11.382 10.351 -1.998 1.00 40.88 124 GLY A CA 1
ATOM 982 C C . GLY A 1 124 ? 12.896 10.209 -2.075 1.00 40.88 124 GLY A C 1
ATOM 983 O O . GLY A 1 124 ? 13.431 9.510 -2.932 1.00 40.88 124 GLY A O 1
ATOM 984 N N . SER A 1 125 ? 13.581 10.775 -1.080 1.00 47.66 125 SER A N 1
ATOM 985 C CA . SER A 1 125 ? 14.949 10.407 -0.727 1.00 47.66 125 SER A CA 1
ATOM 986 C C . SER A 1 125 ? 15.004 8.942 -0.256 1.00 47.66 125 SER A C 1
ATOM 988 O O . SER A 1 125 ? 14.503 8.565 0.802 1.00 47.66 125 SER A O 1
ATOM 990 N N . GLY A 1 126 ? 15.624 8.086 -1.065 1.00 49.44 126 GLY A N 1
ATOM 991 C CA . GLY A 1 126 ? 15.946 6.695 -0.746 1.00 49.44 126 GLY A CA 1
ATOM 992 C C . GLY A 1 126 ? 17.318 6.338 -1.326 1.00 49.44 126 GLY A C 1
ATOM 993 O O . GLY A 1 126 ? 17.734 6.947 -2.315 1.00 49.44 126 GLY A O 1
ATOM 994 N N . PRO A 1 127 ? 18.073 5.407 -0.714 1.00 50.94 127 PRO A N 1
ATOM 995 C CA . PRO A 1 127 ? 19.482 5.229 -1.027 1.00 50.94 127 PRO A CA 1
ATOM 996 C C . PRO A 1 127 ? 19.671 4.673 -2.441 1.00 50.94 127 PRO A C 1
ATOM 998 O O . PRO A 1 127 ? 19.111 3.639 -2.792 1.00 50.94 127 PRO A O 1
ATOM 1001 N N . ALA A 1 128 ? 20.515 5.376 -3.198 1.00 53.03 128 ALA A N 1
ATOM 1002 C CA . ALA A 1 128 ? 21.266 4.936 -4.368 1.00 53.03 128 ALA A CA 1
ATOM 1003 C C . ALA A 1 128 ? 20.497 4.075 -5.386 1.00 53.03 128 ALA A C 1
ATOM 1005 O O . ALA A 1 128 ? 20.391 2.852 -5.301 1.00 53.03 128 ALA A O 1
ATOM 1006 N N . ASN A 1 129 ? 20.063 4.760 -6.437 1.00 55.56 129 ASN A N 1
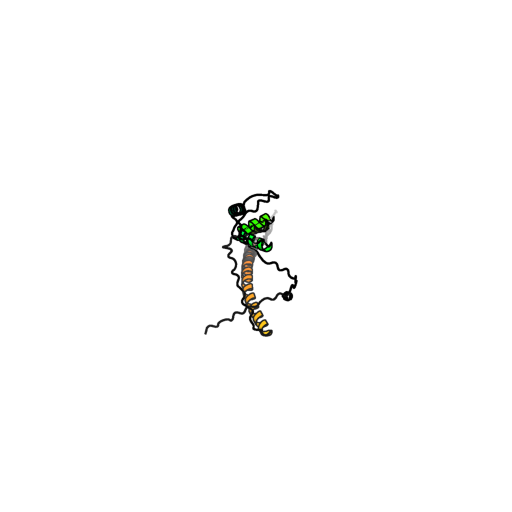ATOM 1007 C CA . ASN A 1 129 ? 19.521 4.228 -7.675 1.00 55.56 129 ASN A CA 1
ATOM 1008 C C . ASN A 1 129 ? 20.614 3.454 -8.455 1.00 55.56 129 ASN A C 1
ATOM 1010 O O . ASN A 1 129 ? 21.142 3.936 -9.456 1.00 55.56 129 ASN A O 1
ATOM 1014 N N . LEU A 1 130 ? 21.018 2.269 -7.981 1.00 68.12 130 LEU A N 1
ATOM 1015 C CA . LEU A 1 130 ? 21.821 1.354 -8.793 1.00 68.12 130 LEU A CA 1
ATOM 1016 C C . LEU A 1 130 ? 20.920 0.750 -9.881 1.00 68.12 130 LEU A C 1
ATOM 1018 O O . LEU A 1 130 ? 19.821 0.283 -9.563 1.00 68.12 130 LEU A O 1
ATOM 1022 N N . PRO A 1 131 ? 21.356 0.709 -11.156 1.00 65.44 131 PRO A N 1
ATOM 1023 C CA . PRO A 1 131 ? 20.587 0.052 -12.200 1.00 65.44 131 PRO A CA 1
ATOM 1024 C C . PRO A 1 131 ? 20.383 -1.410 -11.804 1.00 65.44 131 PRO A C 1
ATOM 1026 O O . PRO A 1 131 ? 21.344 -2.137 -11.542 1.00 65.44 131 PRO A O 1
ATOM 1029 N N . ALA A 1 132 ? 19.120 -1.832 -11.732 1.00 65.50 132 ALA A N 1
ATOM 1030 C CA . ALA A 1 132 ? 18.764 -3.215 -11.464 1.00 65.50 132 ALA A CA 1
ATOM 1031 C C . ALA A 1 132 ? 19.562 -4.124 -12.409 1.00 65.50 132 ALA A C 1
ATOM 1033 O O . ALA A 1 132 ? 19.434 -4.016 -13.629 1.00 65.50 132 ALA A O 1
ATOM 1034 N N . ALA A 1 133 ? 20.407 -4.993 -11.845 1.00 61.31 133 ALA A N 1
ATOM 1035 C CA . ALA A 1 133 ? 21.223 -5.916 -12.621 1.00 61.31 133 ALA A CA 1
ATOM 1036 C C . ALA A 1 133 ? 20.321 -6.697 -13.586 1.00 61.31 133 ALA A C 1
ATOM 1038 O O . ALA A 1 133 ? 19.442 -7.452 -13.153 1.00 61.31 133 ALA A O 1
ATOM 1039 N N . ILE A 1 134 ? 20.523 -6.485 -14.890 1.00 63.00 134 ILE A N 1
ATOM 1040 C CA . ILE A 1 134 ? 19.783 -7.161 -15.954 1.00 63.00 134 ILE A CA 1
ATOM 1041 C C . ILE A 1 134 ? 20.099 -8.650 -15.828 1.00 63.00 134 ILE A C 1
ATOM 1043 O O . ILE A 1 134 ? 21.166 -9.129 -16.202 1.00 63.00 134 ILE A O 1
ATOM 1047 N N . ARG A 1 135 ? 19.175 -9.405 -15.234 1.00 64.06 135 ARG A N 1
ATOM 1048 C CA . ARG A 1 135 ? 19.280 -10.860 -15.170 1.00 64.06 135 ARG A CA 1
ATO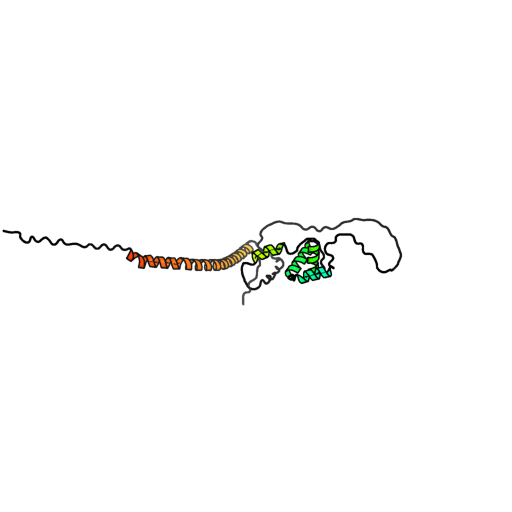M 1049 C C . ARG A 1 135 ? 18.919 -11.396 -16.547 1.00 64.06 135 ARG A C 1
ATOM 1051 O O . ARG A 1 135 ? 17.737 -11.524 -16.858 1.00 64.06 135 ARG A O 1
ATOM 1058 N N . HIS A 1 136 ? 19.930 -11.702 -17.355 1.00 63.94 136 HIS A N 1
ATOM 1059 C CA . HIS A 1 136 ? 19.748 -12.423 -18.611 1.00 63.94 136 HIS A CA 1
ATOM 1060 C C . HIS A 1 136 ? 18.953 -13.708 -18.342 1.00 63.94 136 HIS A C 1
ATOM 1062 O O . HIS A 1 136 ? 19.319 -14.529 -17.494 1.00 63.94 136 HIS A O 1
ATOM 1068 N N . ALA A 1 137 ? 17.805 -13.839 -19.007 1.00 67.69 137 ALA A N 1
ATOM 1069 C CA . ALA A 1 137 ? 16.992 -15.038 -18.911 1.00 67.69 137 ALA A CA 1
ATOM 1070 C C . ALA A 1 137 ? 17.736 -16.184 -19.623 1.00 67.69 137 ALA A C 1
ATOM 1072 O O . ALA A 1 137 ? 18.163 -15.993 -20.760 1.00 67.69 137 ALA A O 1
ATOM 1073 N N . PRO A 1 138 ? 17.922 -17.350 -18.978 1.00 66.62 138 PRO A N 1
ATOM 1074 C CA . PRO A 1 138 ? 18.595 -18.482 -19.604 1.00 66.62 138 PRO A CA 1
ATOM 1075 C C . PRO A 1 138 ? 17.820 -18.989 -20.837 1.00 66.62 138 PRO A C 1
ATOM 1077 O O . PRO A 1 138 ? 16.603 -18.777 -20.916 1.00 66.62 138 PRO A O 1
ATOM 1080 N N . PRO A 1 139 ? 18.510 -19.659 -21.782 1.00 73.69 139 PRO A N 1
ATOM 1081 C CA . PRO A 1 139 ? 17.913 -20.178 -23.012 1.00 73.69 139 PRO A CA 1
ATOM 1082 C C . PRO A 1 139 ? 16.781 -21.189 -22.736 1.00 73.69 139 PRO A C 1
ATOM 1084 O O . PRO A 1 139 ? 16.734 -21.788 -21.654 1.00 73.69 139 PRO A O 1
ATOM 1087 N N . PRO A 1 140 ? 15.836 -21.359 -23.682 1.00 67.12 140 PRO A N 1
ATOM 1088 C CA . PRO A 1 140 ? 14.629 -22.160 -23.482 1.00 67.12 140 PRO A CA 1
ATOM 1089 C C . PRO A 1 140 ? 14.956 -23.634 -23.196 1.00 67.12 140 PRO A C 1
ATOM 1091 O O . PRO A 1 140 ? 15.766 -24.248 -23.883 1.00 67.12 140 PRO A O 1
ATOM 1094 N N . SER A 1 141 ? 14.311 -24.212 -22.177 1.00 64.88 141 SER A N 1
ATOM 1095 C CA . SER A 1 141 ? 14.450 -25.634 -21.840 1.00 64.88 141 SER A CA 1
ATOM 1096 C C . SER A 1 141 ? 13.686 -26.510 -22.833 1.00 64.88 141 SER A C 1
ATOM 1098 O O . SER A 1 141 ? 12.519 -26.245 -23.110 1.00 64.88 141 SER A O 1
ATOM 1100 N N . THR A 1 142 ? 14.305 -27.599 -23.277 1.00 68.62 142 THR A N 1
ATOM 1101 C CA . THR A 1 142 ? 13.792 -28.545 -24.284 1.00 68.62 142 THR A CA 1
ATOM 1102 C C . THR A 1 142 ? 12.740 -29.543 -23.778 1.00 68.62 142 THR A C 1
ATOM 1104 O O . THR A 1 142 ? 12.270 -30.378 -24.544 1.00 68.62 142 THR A O 1
ATOM 1107 N N . HIS A 1 143 ? 12.338 -29.487 -22.504 1.00 65.81 143 HIS A N 1
ATOM 1108 C CA . HIS A 1 143 ? 11.413 -30.466 -21.923 1.00 65.81 143 HIS A CA 1
ATOM 1109 C C . HIS A 1 143 ? 9.944 -30.040 -22.067 1.00 65.81 143 HIS A C 1
ATOM 1111 O O . HIS A 1 143 ? 9.491 -29.085 -21.433 1.00 65.81 143 HIS A O 1
ATOM 1117 N N . VAL A 1 144 ? 9.177 -30.791 -22.858 1.00 69.19 144 VAL A N 1
ATOM 1118 C CA . VAL A 1 144 ? 7.724 -30.631 -22.994 1.00 69.19 144 VAL A CA 1
ATOM 1119 C C . VAL A 1 144 ? 7.054 -31.442 -21.879 1.00 69.19 144 VAL A C 1
ATOM 1121 O O . VAL A 1 144 ? 6.947 -32.658 -21.964 1.00 69.19 144 VAL A O 1
ATOM 1124 N N . LEU A 1 145 ? 6.665 -30.791 -20.778 1.00 65.94 145 LEU A N 1
ATOM 1125 C CA . LEU A 1 145 ? 5.930 -31.458 -19.690 1.00 65.94 145 LEU A CA 1
ATOM 1126 C C . LEU A 1 145 ? 4.487 -31.763 -20.121 1.00 65.94 145 LEU A C 1
ATOM 1128 O O . LEU A 1 145 ? 3.891 -30.948 -20.830 1.00 65.94 145 LEU A O 1
ATOM 1132 N N . ASP A 1 146 ? 3.925 -32.878 -19.655 1.00 83.12 146 ASP A N 1
ATOM 1133 C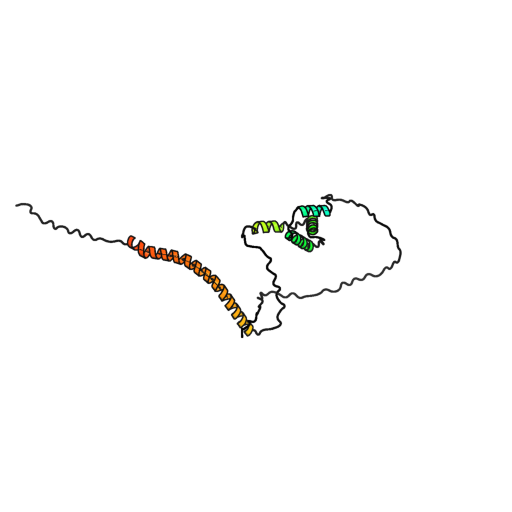 CA . ASP A 1 146 ? 2.517 -33.254 -19.843 1.00 83.12 146 ASP A CA 1
ATOM 1134 C C . ASP A 1 146 ? 1.551 -32.247 -19.172 1.00 83.12 146 ASP A C 1
ATOM 1136 O O . ASP A 1 146 ? 1.889 -31.618 -18.161 1.00 83.12 146 ASP A O 1
ATOM 1140 N N . ALA A 1 147 ? 0.351 -32.069 -19.731 1.00 81.06 147 ALA A N 1
ATOM 1141 C CA . ALA A 1 147 ? -0.612 -31.037 -19.334 1.00 81.06 147 ALA A CA 1
ATOM 1142 C C . ALA A 1 147 ? -1.035 -31.152 -17.856 1.00 81.06 147 ALA A C 1
ATOM 1144 O O . ALA A 1 147 ? -1.071 -30.145 -17.141 1.00 81.06 147 ALA A O 1
ATOM 1145 N N . ASN A 1 148 ? -1.258 -32.376 -17.365 1.00 83.12 148 ASN A N 1
ATOM 1146 C CA . ASN A 1 148 ? -1.616 -32.627 -15.964 1.00 83.12 148 ASN A CA 1
ATOM 1147 C C . ASN A 1 148 ? -0.468 -32.305 -14.997 1.00 83.12 148 ASN A C 1
ATOM 1149 O O . ASN A 1 148 ? -0.676 -31.722 -13.927 1.00 83.12 148 ASN A O 1
ATOM 1153 N N . SER A 1 149 ? 0.768 -32.614 -15.395 1.00 82.81 149 SER A N 1
ATOM 1154 C CA . SER A 1 149 ? 1.956 -32.289 -14.600 1.00 82.81 149 SER A CA 1
ATOM 1155 C C . SER A 1 149 ? 2.134 -30.773 -14.470 1.00 82.81 149 SER A C 1
ATOM 1157 O O . SER A 1 149 ? 2.348 -30.275 -13.359 1.00 82.81 149 SER A O 1
ATOM 1159 N N . ARG A 1 150 ? 1.921 -30.021 -15.563 1.00 82.31 150 ARG A N 1
ATOM 1160 C CA . ARG A 1 150 ? 1.951 -28.546 -15.560 1.00 82.31 150 ARG A CA 1
ATOM 1161 C C . ARG A 1 150 ? 0.895 -27.944 -14.639 1.00 82.31 150 ARG A C 1
ATOM 1163 O O . ARG A 1 150 ? 1.214 -27.037 -13.876 1.00 82.31 150 ARG A O 1
ATOM 1170 N N . ALA A 1 151 ? -0.338 -28.447 -14.669 1.00 88.75 151 ALA A N 1
ATOM 1171 C CA . ALA A 1 151 ? -1.411 -27.945 -13.810 1.00 88.75 151 ALA A CA 1
ATOM 1172 C C . ALA A 1 151 ? -1.065 -28.095 -12.316 1.00 88.75 151 ALA A C 1
ATOM 1174 O O . ALA A 1 151 ? -1.220 -27.149 -11.538 1.00 88.75 151 ALA A O 1
ATOM 1175 N N . SER A 1 152 ? -0.510 -29.247 -11.922 1.00 88.38 152 SER A N 1
ATOM 1176 C CA . SER A 1 152 ? -0.101 -29.495 -10.534 1.00 88.38 152 SER A CA 1
ATOM 1177 C C . SER A 1 152 ? 1.061 -28.596 -10.078 1.00 88.38 152 SER A C 1
ATOM 1179 O O . SER A 1 152 ? 1.080 -28.132 -8.933 1.00 88.38 152 SER A O 1
ATOM 1181 N N . GLU A 1 153 ? 2.018 -28.297 -10.963 1.00 87.50 153 GLU A N 1
ATOM 1182 C CA . GLU A 1 153 ? 3.127 -27.377 -10.688 1.00 87.50 153 GLU A CA 1
ATOM 1183 C C . GLU A 1 153 ? 2.651 -25.929 -10.580 1.00 87.50 153 GLU A C 1
ATOM 1185 O O . GLU A 1 153 ? 3.023 -25.223 -9.640 1.00 87.50 153 GLU A O 1
ATOM 1190 N N . VAL A 1 154 ? 1.769 -25.503 -11.486 1.00 88.56 154 VAL A N 1
ATOM 1191 C CA . VAL A 1 154 ? 1.145 -24.178 -11.440 1.00 88.56 154 VAL A CA 1
ATOM 1192 C C . VAL A 1 154 ? 0.355 -24.009 -10.144 1.00 88.56 154 VAL A C 1
ATOM 1194 O O . VAL A 1 154 ? 0.515 -22.987 -9.479 1.00 88.56 154 VAL A O 1
ATOM 1197 N N . ALA A 1 155 ? -0.410 -25.014 -9.711 1.00 90.69 155 ALA A N 1
ATOM 1198 C CA . ALA A 1 155 ? -1.145 -24.968 -8.447 1.00 90.69 155 ALA A CA 1
ATOM 1199 C C . ALA A 1 155 ? -0.213 -24.870 -7.223 1.00 90.69 155 ALA A C 1
ATOM 1201 O O . ALA A 1 155 ? -0.486 -24.115 -6.286 1.00 90.69 155 ALA A O 1
ATOM 1202 N N . LYS A 1 156 ? 0.923 -25.584 -7.223 1.00 91.88 156 LYS A N 1
ATOM 1203 C CA . LYS A 1 156 ? 1.953 -25.463 -6.171 1.00 91.88 156 LYS A CA 1
ATOM 1204 C C . LYS A 1 156 ? 2.542 -24.050 -6.126 1.00 91.88 156 LYS A C 1
ATOM 1206 O O . LYS A 1 156 ? 2.674 -23.482 -5.041 1.00 91.88 156 LYS A O 1
ATOM 1211 N N . ILE A 1 157 ? 2.835 -23.464 -7.289 1.00 89.75 157 ILE A N 1
ATOM 1212 C CA . ILE A 1 157 ? 3.368 -22.098 -7.408 1.00 89.75 157 ILE A CA 1
ATOM 1213 C C . ILE A 1 157 ? 2.332 -21.060 -6.965 1.00 89.75 157 ILE A C 1
ATOM 1215 O O . ILE A 1 157 ? 2.660 -20.153 -6.200 1.00 89.75 157 ILE A O 1
ATOM 1219 N N . GLN A 1 158 ? 1.076 -21.198 -7.394 1.00 92.62 158 GLN A N 1
ATOM 1220 C CA . GLN A 1 158 ? -0.018 -20.316 -6.986 1.00 92.62 158 GLN A CA 1
ATOM 1221 C C . GLN A 1 158 ? -0.239 -20.369 -5.473 1.00 92.62 158 GLN A C 1
ATOM 1223 O O . GLN A 1 158 ? -0.377 -19.319 -4.848 1.00 92.62 158 GLN A O 1
ATOM 1228 N N . ARG A 1 159 ? -0.197 -21.562 -4.867 1.00 91.50 159 ARG A N 1
ATOM 1229 C CA . ARG A 1 159 ? -0.333 -21.729 -3.414 1.00 91.50 159 ARG A CA 1
ATOM 1230 C C . ARG A 1 159 ? 0.789 -21.025 -2.648 1.00 91.50 159 ARG A C 1
ATOM 1232 O O . ARG A 1 159 ? 0.504 -20.341 -1.667 1.00 91.50 159 ARG A O 1
ATOM 1239 N N . ASP A 1 160 ? 2.043 -21.144 -3.087 1.00 89.62 160 ASP A N 1
ATOM 1240 C CA . ASP A 1 160 ? 3.164 -20.438 -2.444 1.00 89.62 160 ASP A CA 1
ATOM 1241 C C . ASP A 1 160 ? 3.048 -18.911 -2.618 1.00 89.62 160 ASP A C 1
ATOM 1243 O O . ASP A 1 160 ? 3.236 -18.145 -1.668 1.00 89.62 160 ASP A O 1
ATOM 1247 N N . LEU A 1 161 ? 2.643 -18.448 -3.805 1.00 86.06 161 LEU A N 1
ATOM 1248 C CA . LEU A 1 161 ? 2.455 -17.022 -4.075 1.00 86.06 161 LEU A CA 1
ATOM 1249 C C . LEU A 1 161 ? 1.309 -16.422 -3.247 1.00 86.06 161 LEU A C 1
ATOM 1251 O O . LEU A 1 161 ? 1.457 -15.331 -2.687 1.00 86.06 161 LEU A O 1
ATOM 1255 N N . ALA A 1 162 ? 0.194 -17.144 -3.129 1.00 90.69 162 ALA A N 1
ATOM 1256 C CA . ALA A 1 162 ? -0.938 -16.760 -2.298 1.00 90.69 162 ALA A CA 1
ATOM 1257 C C . ALA A 1 162 ? -0.522 -16.673 -0.826 1.00 90.69 162 ALA A C 1
ATOM 1259 O O . ALA A 1 162 ? -0.737 -15.643 -0.196 1.00 90.69 162 ALA A O 1
ATOM 1260 N N . ARG A 1 163 ? 0.191 -17.681 -0.303 1.00 89.94 163 ARG A N 1
ATOM 1261 C CA . ARG A 1 163 ? 0.629 -17.714 1.103 1.00 89.94 163 ARG A CA 1
ATOM 1262 C C . ARG A 1 163 ? 1.498 -16.512 1.479 1.00 89.94 163 ARG A C 1
ATOM 1264 O O . ARG A 1 163 ? 1.370 -15.975 2.578 1.00 89.94 163 ARG A O 1
ATOM 1271 N N . ARG A 1 164 ? 2.362 -16.057 0.568 1.00 86.88 164 ARG A N 1
ATOM 1272 C CA . ARG A 1 164 ? 3.206 -14.865 0.770 1.00 86.88 164 ARG A CA 1
ATOM 1273 C C . ARG A 1 164 ? 2.406 -13.564 0.695 1.00 86.88 164 ARG A C 1
ATOM 1275 O O . ARG A 1 164 ? 2.678 -12.648 1.469 1.00 86.88 164 ARG A O 1
ATOM 1282 N N . ARG A 1 165 ? 1.420 -13.480 -0.203 1.00 88.75 165 ARG A N 1
ATOM 1283 C CA . ARG A 1 165 ? 0.514 -12.323 -0.314 1.00 88.75 165 ARG A CA 1
ATOM 1284 C C . ARG A 1 165 ? -0.388 -12.189 0.909 1.00 88.75 165 ARG A C 1
ATOM 1286 O O . ARG A 1 165 ? -0.466 -11.097 1.462 1.00 88.75 165 ARG A O 1
ATOM 1293 N N . SER A 1 166 ? -0.966 -13.296 1.374 1.00 86.88 166 SER A N 1
ATOM 1294 C CA . SER A 1 166 ? -1.844 -13.320 2.545 1.00 86.88 166 SER A CA 1
ATOM 1295 C C . SER A 1 166 ? -1.139 -12.831 3.806 1.00 86.88 166 SER A C 1
ATOM 1297 O O . SER A 1 166 ? -1.753 -12.147 4.610 1.00 86.88 166 SER A O 1
ATOM 1299 N N . ARG A 1 167 ? 0.165 -13.098 3.971 1.00 88.88 167 ARG A N 1
ATOM 1300 C CA . ARG A 1 167 ? 0.934 -12.553 5.105 1.00 88.88 167 ARG A CA 1
ATOM 1301 C C . ARG A 1 167 ? 0.995 -11.025 5.087 1.00 88.88 167 ARG A C 1
ATOM 1303 O O . ARG A 1 167 ? 0.873 -10.405 6.133 1.00 88.88 167 ARG A O 1
ATOM 1310 N N . ARG A 1 168 ? 1.151 -10.410 3.910 1.00 86.75 168 ARG A N 1
ATOM 1311 C CA . ARG A 1 168 ? 1.190 -8.944 3.782 1.00 86.75 168 ARG A CA 1
ATOM 1312 C C . ARG A 1 168 ? -0.184 -8.319 4.010 1.00 86.75 168 ARG A C 1
ATOM 1314 O O . ARG A 1 168 ? -0.276 -7.335 4.734 1.00 86.75 168 ARG A O 1
ATOM 1321 N N . SER A 1 169 ? -1.241 -8.905 3.445 1.00 89.50 169 SER A N 1
ATOM 1322 C CA . SER A 1 169 ? -2.607 -8.423 3.684 1.00 89.50 169 SER A CA 1
ATOM 1323 C C . SER A 1 169 ? -3.034 -8.619 5.139 1.00 89.50 169 SER A C 1
ATOM 1325 O O . SER A 1 169 ? -3.682 -7.746 5.699 1.00 89.50 169 SER A O 1
ATOM 1327 N N . MET A 1 170 ? -2.626 -9.719 5.777 1.00 95.19 170 MET A N 1
ATOM 1328 C CA . MET A 1 170 ? -2.929 -9.997 7.182 1.00 95.19 170 MET A CA 1
ATOM 1329 C C . MET A 1 170 ? -2.272 -8.982 8.123 1.00 95.19 170 MET A C 1
ATOM 1331 O O . MET A 1 170 ? -2.932 -8.509 9.039 1.00 95.19 170 MET A O 1
ATOM 1335 N N . LEU A 1 171 ? -1.018 -8.585 7.875 1.00 93.69 171 LEU A N 1
ATOM 1336 C CA . LEU A 1 171 ? -0.360 -7.534 8.665 1.00 93.69 171 LEU A CA 1
ATOM 1337 C C . LEU A 1 171 ? -1.087 -6.183 8.562 1.00 93.69 171 LEU A C 1
ATOM 1339 O O . LEU A 1 171 ? -1.210 -5.478 9.561 1.00 93.69 171 LEU A O 1
ATOM 1343 N N . LEU A 1 172 ? -1.609 -5.842 7.380 1.00 94.38 172 LEU A N 1
ATOM 1344 C CA . LEU A 1 172 ? -2.426 -4.640 7.193 1.00 94.38 172 LEU A CA 1
ATOM 1345 C C . LEU A 1 172 ? -3.747 -4.748 7.965 1.00 94.38 172 LEU A C 1
ATOM 1347 O O . LEU A 1 172 ? -4.103 -3.825 8.693 1.00 94.38 172 LEU A O 1
ATOM 1351 N N . LEU A 1 173 ? -4.436 -5.887 7.858 1.00 96.38 173 LEU A N 1
ATOM 1352 C CA . LEU A 1 173 ? -5.711 -6.130 8.536 1.00 96.38 173 LEU A CA 1
ATOM 1353 C C . LEU A 1 173 ? -5.56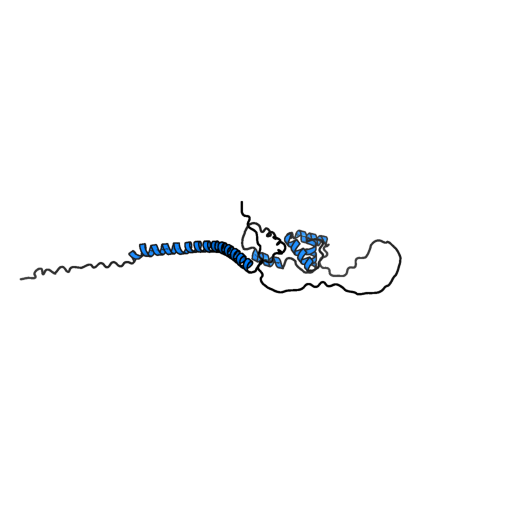0 -6.057 10.064 1.00 96.38 173 LEU A C 1
ATOM 1355 O O . LEU A 1 173 ? -6.384 -5.439 10.725 1.00 96.38 173 LEU A O 1
ATOM 1359 N N . ILE A 1 174 ? -4.470 -6.595 10.621 1.00 96.75 174 ILE A N 1
ATOM 1360 C CA . ILE A 1 174 ? -4.157 -6.496 12.057 1.00 96.75 174 ILE A CA 1
ATOM 1361 C C . ILE A 1 174 ? -3.943 -5.036 12.477 1.00 96.75 174 ILE A C 1
ATOM 1363 O O . ILE A 1 174 ? -4.491 -4.604 13.489 1.00 96.75 174 ILE A O 1
ATOM 1367 N N . LYS A 1 175 ? -3.183 -4.256 11.697 1.00 95.69 175 LYS A N 1
ATOM 1368 C CA . LYS A 1 175 ? -2.955 -2.830 11.985 1.00 95.69 175 LYS A CA 1
ATOM 1369 C C . LYS A 1 175 ? -4.265 -2.035 11.948 1.00 95.69 175 LYS A C 1
ATOM 1371 O O . LYS A 1 175 ? -4.497 -1.214 12.832 1.00 95.69 175 LYS A O 1
ATOM 1376 N N . LEU A 1 176 ? -5.116 -2.297 10.954 1.00 97.19 176 LEU A N 1
ATOM 1377 C CA . LEU A 1 176 ? -6.439 -1.682 10.845 1.00 97.19 176 LEU A CA 1
ATOM 1378 C C . LEU A 1 176 ? -7.330 -2.076 12.029 1.00 97.19 176 LEU A C 1
ATOM 1380 O O . LEU A 1 176 ? -7.935 -1.208 12.649 1.00 97.19 176 LEU A O 1
ATOM 1384 N N . ALA A 1 177 ? -7.364 -3.363 12.382 1.00 97.50 177 ALA A N 1
ATOM 1385 C CA . ALA A 1 177 ? -8.135 -3.862 13.513 1.00 97.50 177 ALA A CA 1
ATOM 1386 C C . ALA A 1 177 ? -7.707 -3.190 14.822 1.00 97.50 177 ALA A C 1
ATOM 1388 O O . ALA A 1 177 ? -8.566 -2.742 15.568 1.00 97.50 177 ALA A O 1
ATOM 1389 N N . PHE A 1 178 ? -6.407 -3.039 15.082 1.00 97.44 178 PHE A N 1
ATOM 1390 C CA . PHE A 1 178 ? -5.933 -2.345 16.282 1.00 97.44 178 PHE A CA 1
ATOM 1391 C C . PHE A 1 178 ? -6.428 -0.894 16.343 1.00 97.44 178 PHE A C 1
ATOM 1393 O O . PHE A 1 178 ? -6.897 -0.440 17.383 1.00 97.44 178 PHE A O 1
ATOM 1400 N N . PHE A 1 179 ? -6.381 -0.179 15.216 1.00 97.06 179 PHE A N 1
ATOM 1401 C CA . PHE A 1 179 ? -6.806 1.218 15.160 1.00 97.06 179 PHE A CA 1
ATOM 1402 C C . PHE A 1 179 ? -8.324 1.401 15.288 1.00 97.06 179 PHE A C 1
ATOM 1404 O O . PHE A 1 179 ? -8.765 2.437 15.767 1.00 97.06 179 PHE A O 1
ATOM 1411 N N . VAL A 1 180 ? -9.124 0.408 14.893 1.00 97.44 180 VAL A N 1
ATOM 1412 C CA . VAL A 1 180 ? -10.590 0.465 15.005 1.00 97.44 180 VAL A CA 1
ATOM 1413 C C . VAL A 1 180 ? -11.065 -0.087 16.351 1.00 97.44 180 VAL A C 1
ATOM 1415 O O . VAL A 1 180 ? -11.791 0.587 17.070 1.00 97.44 180 VAL A O 1
ATOM 1418 N N . PHE A 1 181 ? -10.625 -1.282 16.750 1.00 97.88 181 PHE A N 1
ATOM 1419 C CA . PHE A 1 181 ? -11.137 -1.946 17.951 1.00 97.88 181 PHE A CA 1
ATOM 1420 C C . PHE A 1 181 ? -10.729 -1.259 19.253 1.00 97.88 181 PHE A C 1
ATOM 1422 O O . PHE A 1 181 ? -11.536 -1.239 20.175 1.00 97.88 181 PHE A O 1
ATOM 1429 N N . VAL A 1 182 ? -9.526 -0.685 19.357 1.00 97.12 182 VAL A N 1
ATOM 1430 C CA . VAL A 1 182 ? -9.085 -0.009 20.593 1.00 97.12 182 VAL A CA 1
ATOM 1431 C C . VAL A 1 182 ? -9.990 1.178 20.957 1.00 97.12 182 VAL A C 1
ATOM 1433 O O . VAL A 1 182 ? -10.546 1.165 22.059 1.00 97.12 182 VAL A O 1
ATOM 1436 N N . PRO A 1 183 ? -10.205 2.181 20.080 1.00 96.81 183 PRO A N 1
ATOM 1437 C CA . PRO A 1 183 ? -11.091 3.296 20.406 1.00 96.81 183 PRO A CA 1
ATOM 1438 C C . PRO A 1 183 ? -12.551 2.854 20.555 1.00 96.81 183 PRO A C 1
ATOM 1440 O O . PRO A 1 183 ? -13.244 3.358 21.437 1.00 96.81 183 PRO A O 1
ATOM 1443 N N . THR A 1 184 ? -13.019 1.880 19.764 1.00 97.62 184 THR A N 1
ATOM 1444 C CA . THR A 1 184 ? -14.387 1.353 19.897 1.00 97.62 184 THR A CA 1
ATOM 1445 C C . THR A 1 184 ? -14.606 0.647 21.235 1.00 97.62 184 THR A C 1
ATOM 1447 O O . THR A 1 184 ? -15.634 0.857 21.874 1.00 97.62 184 THR A O 1
ATOM 1450 N N . PHE A 1 185 ? -13.645 -0.155 21.697 1.00 97.56 185 PHE A N 1
ATOM 1451 C CA . PHE A 1 185 ? -13.740 -0.840 22.984 1.00 97.56 185 PHE A CA 1
ATOM 1452 C C . PHE A 1 185 ? -13.693 0.149 24.150 1.00 97.56 185 PHE A C 1
ATOM 1454 O O . PHE A 1 185 ? -14.461 0.010 25.099 1.00 97.56 185 PHE A O 1
ATOM 1461 N N . LEU A 1 186 ? -12.844 1.178 24.060 1.00 97.25 186 LEU A N 1
ATOM 1462 C CA . LEU A 1 186 ? -12.757 2.227 25.074 1.00 97.25 186 LEU A CA 1
ATOM 1463 C C . LEU A 1 186 ? -14.068 3.015 25.187 1.00 97.25 186 LEU A C 1
ATOM 1465 O O . LEU A 1 186 ? -14.564 3.221 26.293 1.00 97.25 186 LEU A O 1
ATOM 1469 N N . ALA A 1 187 ? -14.657 3.396 24.050 1.00 97.00 187 ALA A N 1
ATOM 1470 C CA . ALA A 1 187 ? -15.964 4.043 24.017 1.00 97.00 187 ALA A CA 1
ATOM 1471 C C . ALA A 1 187 ? -17.050 3.128 24.601 1.00 97.00 187 ALA A C 1
ATOM 1473 O O . ALA A 1 187 ? -17.811 3.555 25.465 1.00 97.00 187 ALA A O 1
ATOM 1474 N N . GLY A 1 188 ? -17.085 1.856 24.195 1.00 96.31 188 GLY A N 1
ATOM 1475 C CA . GLY A 1 188 ? -18.018 0.874 24.745 1.00 96.31 188 GLY A CA 1
ATOM 1476 C C . GLY A 1 188 ? -17.903 0.766 26.266 1.00 96.31 188 GLY A C 1
ATOM 1477 O O . GLY A 1 188 ? -18.886 0.962 26.973 1.00 96.31 188 GLY A O 1
ATOM 1478 N N . TYR A 1 189 ? -16.696 0.540 26.788 1.00 96.12 189 TYR A N 1
ATOM 1479 C CA . TYR A 1 189 ? -16.460 0.486 28.231 1.00 96.12 189 TYR A CA 1
ATOM 1480 C C . TYR A 1 189 ? -16.924 1.766 28.936 1.00 96.12 189 TYR A C 1
ATOM 1482 O O . TYR A 1 189 ? -17.615 1.688 29.950 1.00 96.12 189 TYR A O 1
ATOM 1490 N N . TYR A 1 190 ? -16.598 2.935 28.380 1.00 95.75 190 TYR A N 1
ATOM 1491 C CA . TYR A 1 190 ? -17.008 4.221 28.935 1.00 95.75 190 TYR A CA 1
ATOM 1492 C C . TYR A 1 190 ? -18.530 4.345 29.037 1.00 95.75 190 TYR A C 1
ATOM 1494 O O . TYR A 1 190 ? -19.053 4.606 30.119 1.00 95.75 190 TYR A O 1
ATOM 1502 N N . TYR A 1 191 ? -19.263 4.099 27.953 1.00 93.81 191 TYR A N 1
ATOM 1503 C CA . TYR A 1 191 ? -20.715 4.259 27.979 1.00 93.81 191 TYR A CA 1
ATOM 1504 C C . TYR A 1 191 ? -21.399 3.232 28.891 1.00 93.81 191 TYR A C 1
ATOM 1506 O O . TYR A 1 191 ? -22.282 3.600 29.668 1.00 93.81 191 TYR A O 1
ATOM 1514 N N . PHE A 1 192 ? -20.947 1.975 28.878 1.00 93.44 192 PHE A N 1
ATOM 1515 C CA . PHE A 1 192 ? -21.539 0.912 29.696 1.00 93.44 192 PHE A CA 1
ATOM 1516 C C . PHE A 1 192 ? -21.217 1.025 31.190 1.00 93.44 192 PHE A C 1
ATOM 1518 O O . PHE A 1 192 ? -22.084 0.753 32.016 1.00 93.44 192 PHE A O 1
ATOM 1525 N N . LYS A 1 193 ? -19.983 1.382 31.564 1.00 93.06 193 LYS A N 1
ATOM 1526 C CA . LYS A 1 193 ? -19.563 1.411 32.976 1.00 93.06 193 LYS A CA 1
ATOM 1527 C C . LYS A 1 193 ? -19.628 2.790 33.617 1.00 93.06 193 LYS A C 1
ATOM 1529 O O . LYS A 1 193 ? -19.862 2.859 34.817 1.00 93.06 193 LYS A O 1
ATOM 1534 N N . ILE A 1 194 ? -19.390 3.858 32.858 1.00 91.94 194 ILE A N 1
ATOM 1535 C CA . ILE A 1 194 ? -19.209 5.210 33.408 1.00 91.94 194 ILE A CA 1
ATOM 1536 C C . ILE A 1 194 ? -20.405 6.102 33.078 1.00 91.94 194 ILE A C 1
ATOM 1538 O O . ILE A 1 194 ? -20.904 6.790 33.961 1.00 91.94 194 ILE A O 1
ATOM 1542 N N . ALA A 1 195 ? -20.890 6.087 31.834 1.00 92.38 195 ALA A N 1
ATOM 1543 C CA . ALA A 1 195 ? -21.954 7.001 31.421 1.00 92.38 195 ALA A CA 1
ATOM 1544 C C . ALA A 1 195 ? -23.344 6.539 31.883 1.00 92.38 195 ALA A C 1
ATOM 1546 O O . ALA A 1 195 ? -24.115 7.344 32.384 1.00 92.38 195 ALA A O 1
ATOM 1547 N N . THR A 1 196 ? -23.662 5.246 31.759 1.00 88.56 196 THR A N 1
ATOM 1548 C CA . THR A 1 196 ? -24.981 4.695 32.132 1.00 88.56 196 THR A CA 1
ATOM 1549 C C . THR A 1 196 ? -25.473 5.112 33.531 1.00 88.56 196 THR A C 1
ATOM 1551 O O . THR A 1 196 ? -26.617 5.553 33.615 1.00 88.56 196 THR A O 1
ATOM 1554 N N . PRO A 1 197 ? -24.670 5.062 34.616 1.00 85.50 197 PRO A N 1
ATOM 1555 C CA . PRO A 1 197 ? -25.143 5.521 35.926 1.00 85.50 197 PRO A CA 1
ATOM 1556 C C . PRO A 1 197 ? -25.492 7.018 35.960 1.00 85.50 197 PRO A C 1
ATOM 1558 O O . PRO A 1 197 ? -26.438 7.395 36.642 1.00 85.50 197 PRO A O 1
ATOM 1561 N N . MET A 1 198 ? -24.816 7.863 35.173 1.00 79.25 198 MET A N 1
ATOM 1562 C CA . MET A 1 198 ? -25.154 9.293 35.061 1.00 79.25 198 MET A CA 1
ATOM 1563 C C . MET A 1 198 ? -26.494 9.540 34.353 1.00 79.25 198 MET A C 1
ATOM 1565 O O . MET A 1 198 ? -27.097 10.590 34.544 1.00 79.25 198 MET A O 1
ATOM 1569 N N . TYR A 1 199 ? -26.954 8.594 33.530 1.00 84.31 199 TYR A N 1
ATOM 1570 C CA . TYR A 1 199 ? -28.245 8.666 32.836 1.00 84.31 199 TYR A CA 1
ATOM 1571 C C . TYR A 1 199 ? -29.352 7.868 33.536 1.00 84.31 199 TYR A C 1
ATOM 1573 O O . TYR A 1 199 ? -30.489 7.857 33.060 1.00 84.31 199 TYR A O 1
ATOM 1581 N N . SER A 1 200 ? -29.048 7.189 34.646 1.00 86.06 200 SER A N 1
ATOM 1582 C CA . SER A 1 200 ? -30.079 6.537 35.451 1.00 86.06 200 SER A CA 1
ATOM 1583 C C . SER A 1 200 ? -30.942 7.598 36.138 1.00 86.06 200 SER A C 1
ATOM 1585 O O . SER A 1 200 ? -30.434 8.586 36.663 1.00 86.06 200 SER A O 1
ATOM 1587 N N . THR A 1 201 ? -32.264 7.439 36.060 1.00 87.06 201 THR A N 1
ATOM 1588 C CA . THR A 1 201 ? -33.221 8.335 36.719 1.00 87.06 201 THR A CA 1
ATOM 1589 C C . THR A 1 201 ? -33.714 7.644 37.978 1.00 87.06 201 THR A C 1
ATOM 1591 O O . THR A 1 201 ? -34.562 6.755 37.913 1.00 87.06 201 THR A O 1
ATOM 1594 N N . GLU A 1 202 ? -33.161 8.040 39.118 1.00 82.44 202 GLU A N 1
ATOM 1595 C CA . GLU A 1 202 ? -33.607 7.564 40.424 1.00 82.44 202 GLU A CA 1
ATOM 1596 C C . GLU A 1 202 ? -34.909 8.290 40.788 1.00 82.44 202 GLU A C 1
ATOM 1598 O O . GLU A 1 202 ? -34.953 9.518 40.869 1.00 82.44 202 GLU A O 1
ATOM 1603 N N . SER A 1 203 ? -35.995 7.535 40.951 1.00 86.19 203 SER A N 1
ATOM 1604 C CA . SER A 1 203 ? -37.291 8.078 41.368 1.00 86.19 203 SER A CA 1
ATOM 1605 C C . SER A 1 203 ? -37.453 7.879 42.869 1.00 86.19 203 SER A C 1
ATOM 1607 O O . SER A 1 203 ? -37.785 6.794 43.340 1.00 86.19 203 SER A O 1
ATOM 1609 N N . GLU A 1 204 ? -37.197 8.937 43.632 1.00 84.44 204 GLU A N 1
ATOM 1610 C CA . GLU A 1 204 ? -37.433 8.938 45.071 1.00 84.44 204 GLU A CA 1
ATOM 1611 C C . GLU A 1 204 ? -38.905 9.265 45.351 1.00 84.44 204 GLU A C 1
ATOM 1613 O O . GLU A 1 204 ? -39.377 10.383 45.135 1.00 84.44 204 GLU A O 1
ATOM 1618 N N . PHE A 1 205 ? -39.654 8.271 45.829 1.00 84.38 205 PHE A N 1
ATOM 1619 C CA . PHE A 1 205 ? -41.010 8.481 46.325 1.00 84.38 205 PHE A CA 1
ATOM 1620 C C . PHE A 1 205 ? -40.949 8.982 47.768 1.00 84.38 205 PHE A C 1
ATOM 1622 O O . PHE A 1 205 ? -40.921 8.196 48.714 1.00 84.38 205 PHE A O 1
ATOM 1629 N N . VAL A 1 206 ? -40.957 10.304 47.944 1.00 83.69 206 VAL A N 1
ATOM 1630 C CA . VAL A 1 206 ? -41.148 10.912 49.265 1.00 83.69 206 VAL A CA 1
ATOM 1631 C C . VAL A 1 206 ? -42.627 10.804 49.629 1.00 83.69 206 VAL A C 1
ATOM 1633 O O . VAL A 1 206 ? -43.460 11.591 49.179 1.00 83.69 206 VAL A O 1
ATOM 1636 N N . ILE A 1 207 ? -42.968 9.805 50.442 1.00 79.75 207 ILE A N 1
ATOM 1637 C CA . ILE A 1 207 ? -44.300 9.692 51.034 1.00 79.75 207 ILE A CA 1
ATOM 1638 C C . ILE A 1 207 ? -44.373 10.729 52.150 1.00 79.75 207 ILE A C 1
ATOM 1640 O O . ILE A 1 207 ? -43.932 10.493 53.273 1.00 79.75 207 ILE A O 1
ATOM 1644 N N . GLN A 1 208 ? -44.917 11.900 51.833 1.00 79.44 208 GLN A N 1
ATOM 1645 C CA . GLN A 1 208 ? -45.344 12.842 52.856 1.00 79.44 208 GLN A CA 1
ATOM 1646 C C . GLN A 1 208 ? -46.586 12.245 53.506 1.00 79.44 208 GLN A C 1
ATOM 1648 O O . GLN A 1 208 ? -47.694 12.318 52.972 1.00 79.44 208 GLN A O 1
ATOM 1653 N N . GLN A 1 209 ? -46.372 11.564 54.628 1.00 74.44 209 GLN A N 1
ATOM 1654 C CA . GLN A 1 209 ? -47.452 11.163 55.505 1.00 74.44 209 GLN A CA 1
ATOM 1655 C C . GLN A 1 209 ? -48.126 12.465 55.931 1.00 74.44 209 GLN A C 1
ATOM 1657 O O . GLN A 1 209 ? -47.496 13.312 56.561 1.00 74.44 209 GLN A O 1
ATOM 1662 N N . ALA A 1 210 ? -49.372 12.672 55.505 1.00 71.25 210 ALA A N 1
ATOM 1663 C CA . ALA A 1 210 ? -50.181 13.698 56.125 1.00 71.25 210 ALA A CA 1
ATOM 1664 C C . ALA A 1 210 ? -50.233 13.310 57.600 1.00 71.25 210 ALA A C 1
ATOM 1666 O O . ALA A 1 210 ? -50.824 12.280 57.939 1.00 71.25 210 ALA A O 1
ATOM 1667 N N . ASP A 1 211 ? -49.565 14.083 58.459 1.00 61.25 211 ASP A N 1
ATOM 1668 C CA . ASP A 1 211 ? -49.920 14.105 59.864 1.00 61.25 211 ASP A CA 1
ATOM 1669 C C . ASP A 1 211 ? -51.428 14.297 59.851 1.00 61.25 211 ASP A C 1
ATOM 1671 O O . ASP A 1 211 ? -51.930 15.313 59.355 1.00 61.25 211 ASP A O 1
ATOM 1675 N N . ASN A 1 212 ? -52.165 13.266 60.278 1.00 58.03 212 ASN A N 1
ATOM 1676 C CA . ASN A 1 212 ? -53.570 13.433 60.578 1.00 58.03 212 ASN A CA 1
ATOM 1677 C C . ASN A 1 212 ? -53.605 14.697 61.413 1.00 58.03 212 ASN A C 1
ATOM 1679 O O . ASN A 1 212 ? -52.945 14.746 62.452 1.00 58.03 212 ASN A O 1
ATOM 1683 N N . ALA A 1 213 ? -54.299 15.718 60.912 1.00 58.91 213 ALA A N 1
ATOM 1684 C CA . ALA A 1 213 ? -54.684 16.861 61.700 1.00 58.91 213 ALA A CA 1
ATOM 1685 C C . ALA A 1 213 ? -55.482 16.270 62.859 1.00 58.91 213 ALA A C 1
ATOM 1687 O O . ALA A 1 213 ? -56.691 16.069 62.774 1.00 58.91 213 ALA A O 1
ATOM 1688 N N . SER A 1 214 ? -54.762 15.870 63.907 1.00 54.81 214 SER A N 1
ATOM 1689 C CA . SER A 1 214 ? -55.284 15.544 65.203 1.00 54.81 214 SER A CA 1
ATOM 1690 C C . SER A 1 214 ? -55.984 16.822 65.571 1.00 54.81 214 SER A C 1
ATOM 1692 O O . SER A 1 214 ? -55.341 17.841 65.823 1.00 54.81 214 SER A O 1
ATOM 1694 N N . SER A 1 215 ? -57.300 16.756 65.430 1.00 59.88 215 SER A N 1
ATOM 1695 C CA . SER A 1 215 ? -58.293 17.720 65.836 1.00 59.88 215 SER A CA 1
ATOM 1696 C C . SER A 1 215 ? -58.027 18.078 67.293 1.00 59.88 215 SER A C 1
ATOM 1698 O O . SER A 1 215 ? -58.623 17.516 68.210 1.00 59.88 215 SER A O 1
ATOM 1700 N N . ALA A 1 216 ? -57.052 18.958 67.508 1.00 59.44 216 ALA A N 1
ATOM 1701 C CA . ALA A 1 216 ? -56.822 19.6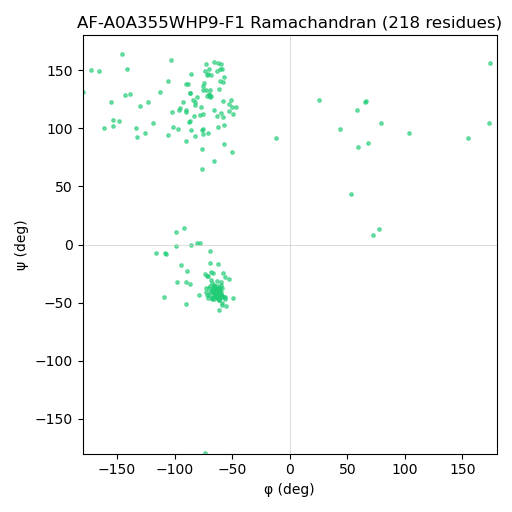31 68.761 1.00 59.44 216 ALA A CA 1
ATOM 1702 C C . ALA A 1 216 ? -58.048 20.517 68.960 1.00 59.44 216 ALA A C 1
ATOM 1704 O O . ALA A 1 216 ? -58.370 21.353 68.113 1.00 59.44 216 ALA A O 1
ATOM 1705 N N . GLY A 1 217 ? -58.787 20.199 70.019 1.00 61.59 217 GLY A N 1
ATOM 1706 C CA . GLY A 1 217 ? -60.152 20.633 70.239 1.00 61.59 217 GLY A CA 1
ATOM 1707 C C . GLY A 1 217 ? -60.341 22.136 70.084 1.00 61.59 217 GLY A C 1
ATOM 1708 O O . GLY A 1 217 ? -59.719 22.940 70.774 1.00 61.59 217 GLY A O 1
ATOM 1709 N N . ILE A 1 218 ? -61.273 22.491 69.205 1.00 64.75 218 ILE A N 1
ATOM 1710 C CA . ILE A 1 218 ? -61.968 23.768 69.249 1.00 64.75 218 ILE A CA 1
ATOM 1711 C C . ILE A 1 218 ? -63.178 23.574 70.168 1.00 64.75 218 ILE A C 1
ATOM 1713 O O . ILE A 1 218 ? -64.140 22.921 69.784 1.00 64.75 218 ILE A O 1
ATOM 1717 N N . GLY A 1 219 ? -63.057 24.133 71.376 1.00 62.59 219 GLY A N 1
ATOM 1718 C CA . GLY A 1 219 ? -64.091 24.878 72.106 1.00 62.59 219 GLY A CA 1
ATOM 1719 C C . GLY A 1 219 ? -65.356 24.161 72.592 1.00 62.59 219 GLY A C 1
ATOM 1720 O O . GLY A 1 219 ? -66.162 23.706 71.787 1.00 62.59 219 GLY A O 1
ATOM 1721 N N . GLY A 1 220 ? -65.598 24.246 73.906 1.00 41.81 220 GLY A N 1
ATOM 1722 C CA . GLY A 1 220 ? -66.922 24.073 74.517 1.00 41.81 220 GLY A CA 1
ATOM 1723 C C . GLY A 1 220 ? -66.906 23.258 75.790 1.00 41.81 220 GLY A C 1
ATOM 1724 O O . GLY A 1 220 ? -67.042 22.025 75.665 1.00 41.81 220 GLY A O 1
#

Sequence (220 aa):
MKPKAKKFRIRRTIGGASGAVRPNQANEAGYDEDDFDDDEQEQQPERLNRLSPDAESFLTPAEEIEKIKAENLTGRQLRIARREAQKHGFNAASDLDAVRLLRKNGVDPFKRSDLLELVVSDQGSGPANLPAAIRHAPPPSTHVLDANSRASEVAKIQRDLARRRSRRSMLLLIKLAFFVFVPTFLAGYYYFKIATPMYSTESEFVIQQADNASSAGIGG

Foldseek 3Di:
DDDDDDDDDDDDDDDDDDDDDDDDDDDDDDDDDDDDDDDDDDDDDDDDDDDDDDPDDPDDLVRQLVVLVVVVDDPVLLVQLVVVLVVVVHDAPGSSSSCVVCVVVVHHSCPVPVVVCVVPVPDDDDDDPDPDPPDPDDDDDPDDDDPVVVVVVVVVVVVVVVVVVVVVVVVVVVVVCCVPVVVVVVVVCCCVPPVVVVPDDDDDDPPPDPPPPPCPDDDD

Solvent-accessible surface area (backbone atoms only — not comparable to full-atom values): 15076 Å² total; per-residue (Å²): 135,85,87,82,83,84,88,81,87,84,83,87,82,77,87,82,84,90,81,85,88,80,87,89,79,85,85,88,78,89,79,83,86,86,90,81,83,88,84,89,81,91,80,83,91,83,82,76,92,77,89,81,90,78,97,73,78,95,58,53,76,66,54,50,42,50,53,54,56,72,67,63,70,49,75,66,57,32,54,50,22,35,53,50,24,48,75,73,68,47,89,52,94,42,45,61,47,12,46,52,55,30,49,75,70,75,40,68,81,53,74,73,51,57,70,58,46,76,73,57,72,84,70,78,97,69,87,75,92,66,79,76,79,82,75,78,76,76,79,86,76,90,75,85,75,55,71,71,59,50,51,55,51,50,51,54,51,49,51,53,53,46,57,59,50,50,54,55,53,47,55,50,50,52,55,52,46,54,69,50,49,52,59,52,50,52,51,49,51,40,46,70,72,59,45,45,71,76,70,56,82,85,81,80,84,79,80,79,73,73,72,72,80,71,77,71,79,81,85,135

Radius of gyration: 44.8 Å; Cα contacts (8 Å, |Δi|>4): 55; chains: 1; bounding box: 119×70×145 Å

Mean predicted aligned error: 22.19 Å

Secondary structure (DSSP, 8-state):
-PPPPP----------------------------------------------S--S----HHHHHHHHHHTT--HHHHHHHHHHHHHTT---SSHHHHHHHHHHTT--TTHHHHHHHTTTTTS---S--PPP---PPPPPP-----HHHHHHHHHHHHHHHHHHHHHHHHHHHHHHHHHHHHHHHHHHHIIIIIIHHHH---------------------